Protein AF-0000000077935465 (afdb_homodimer)

InterPro domains:
  IPR006015 Universal stress protein A family [PR01438] (2-20)
  IPR006015 Universal stress protein A family [PR01438] (100-112)
  IPR006015 Universal stress protein A family [PR01438] (118-140)
  IPR006016 UspA [PF00582] (1-140)
  IPR014729 Rossmann-like alpha/beta/alpha sandwich fold [G3DSA:3.40.50.620] (1-140)

Structure (mmCIF, N/CA/C/O backbone):
data_AF-0000000077935465-model_v1
#
loop_
_entity.id
_entity.type
_entity.pdbx_description
1 polymer 'Universal stress protein'
#
loop_
_atom_site.group_PDB
_atom_site.id
_atom_site.type_symbol
_atom_site.label_atom_id
_atom_site.label_alt_id
_atom_site.label_comp_id
_atom_site.label_asym_id
_atom_site.label_entity_id
_atom_site.label_seq_id
_atom_site.pdbx_PDB_ins_code
_atom_site.Cartn_x
_atom_site.Cartn_y
_atom_site.Cartn_z
_atom_site.occupancy
_atom_site.B_iso_or_equiv
_atom_site.auth_seq_id
_atom_site.auth_comp_id
_atom_site.auth_asym_id
_atom_site.auth_atom_id
_atom_site.pdbx_PDB_model_num
ATOM 1 N N . MET A 1 1 ? 13.609 4 -7.492 1 88.44 1 MET A N 1
ATOM 2 C CA . MET A 1 1 ? 12.258 3.453 -7.586 1 88.44 1 MET A CA 1
ATOM 3 C C . MET A 1 1 ? 11.211 4.539 -7.352 1 88.44 1 MET A C 1
ATOM 5 O O . MET A 1 1 ? 10.609 5.043 -8.297 1 88.44 1 MET A O 1
ATOM 9 N N . PHE A 1 2 ? 11.031 5.078 -6.207 1 96.31 2 PHE A N 1
ATOM 10 C CA . PHE A 1 2 ? 10.133 6.191 -5.918 1 96.31 2 PHE A CA 1
ATOM 11 C C . PHE A 1 2 ? 10.898 7.512 -5.906 1 96.31 2 PHE A C 1
ATOM 13 O O . PHE A 1 2 ? 12.047 7.562 -5.48 1 96.31 2 PHE A O 1
ATOM 20 N N . ARG A 1 3 ? 10.289 8.586 -6.391 1 98.19 3 ARG A N 1
ATOM 21 C CA . ARG A 1 3 ? 10.953 9.883 -6.457 1 98.19 3 ARG A CA 1
ATOM 22 C C . ARG A 1 3 ? 10.328 10.875 -5.488 1 98.19 3 ARG A C 1
ATOM 24 O O . ARG A 1 3 ? 11.008 11.75 -4.953 1 98.19 3 ARG A O 1
ATOM 31 N N . SER A 1 4 ? 9.102 10.766 -5.336 1 98.81 4 SER A N 1
ATOM 32 C CA . SER A 1 4 ? 8.32 11.664 -4.496 1 98.81 4 SER A CA 1
ATOM 33 C C . SER A 1 4 ? 7.258 10.898 -3.705 1 98.81 4 SER A C 1
ATOM 35 O O . SER A 1 4 ? 6.398 10.242 -4.289 1 98.81 4 SER A O 1
ATOM 37 N N . ILE A 1 5 ? 7.328 11 -2.402 1 98.88 5 ILE A N 1
ATOM 38 C CA . ILE A 1 5 ? 6.465 10.211 -1.528 1 98.88 5 ILE A CA 1
ATOM 39 C C . ILE A 1 5 ? 5.68 11.141 -0.606 1 98.88 5 ILE A C 1
ATOM 41 O O . ILE A 1 5 ? 6.242 12.07 -0.02 1 98.88 5 ILE A O 1
ATOM 45 N N . VAL A 1 6 ? 4.426 10.891 -0.516 1 98.88 6 VAL A N 1
ATOM 46 C CA . VAL A 1 6 ? 3.572 11.609 0.425 1 98.88 6 VAL A CA 1
ATOM 47 C C . VAL A 1 6 ? 3.16 10.68 1.564 1 98.88 6 VAL A C 1
ATOM 49 O O . VAL A 1 6 ? 2.664 9.578 1.326 1 98.88 6 VAL A O 1
ATOM 52 N N . VAL A 1 7 ? 3.363 11.117 2.746 1 98.81 7 VAL A N 1
ATOM 53 C CA . VAL A 1 7 ? 2.934 10.367 3.924 1 98.81 7 VAL A CA 1
ATOM 54 C C . VAL A 1 7 ? 1.911 11.188 4.711 1 98.81 7 VAL A C 1
ATOM 56 O O . VAL A 1 7 ? 2.141 12.359 5.004 1 98.81 7 VAL A O 1
ATOM 59 N N . GLY A 1 8 ? 0.732 10.586 5 1 98.19 8 GLY A N 1
ATOM 60 C CA . GLY A 1 8 ? -0.198 11.18 5.949 1 98.19 8 GLY A CA 1
ATOM 61 C C . GLY A 1 8 ? 0.268 11.078 7.387 1 98.19 8 GLY A C 1
ATOM 62 O O . GLY A 1 8 ? 0.651 10 7.844 1 98.19 8 GLY A O 1
ATOM 63 N N . TYR A 1 9 ? 0.219 12.195 8.055 1 97.5 9 TYR A N 1
ATOM 64 C CA . TYR A 1 9 ? 0.759 12.227 9.414 1 97.5 9 TYR A CA 1
ATOM 65 C C . TYR A 1 9 ? -0.125 13.062 10.328 1 97.5 9 TYR A C 1
ATOM 67 O O . TYR A 1 9 ? -0.138 14.297 10.234 1 97.5 9 TYR A O 1
ATOM 75 N N . ASP A 1 10 ? -0.806 12.383 11.258 1 92 10 ASP A N 1
ATOM 76 C CA . ASP A 1 10 ? -1.732 13.109 12.125 1 92 10 ASP A CA 1
ATOM 77 C C . ASP A 1 10 ? -1.297 13.023 13.586 1 92 10 ASP A C 1
ATOM 79 O O . ASP A 1 10 ? -2.07 13.352 14.484 1 92 10 ASP A O 1
ATOM 83 N N . GLY A 1 11 ? -0.041 12.516 13.797 1 90.81 11 GLY A N 1
ATOM 84 C CA . GLY A 1 11 ? 0.49 12.438 15.148 1 90.81 11 GLY A CA 1
ATOM 85 C C . GLY A 1 11 ? 0.131 11.148 15.859 1 90.81 11 GLY A C 1
ATOM 86 O O . GLY A 1 11 ? 0.596 10.891 16.969 1 90.81 11 GLY A O 1
ATOM 87 N N . SER A 1 12 ? -0.764 10.297 15.273 1 90.69 12 SER A N 1
ATOM 88 C CA . SER A 1 12 ? -1.133 9.016 15.859 1 90.69 12 SER A CA 1
ATOM 89 C C . SER A 1 12 ? 0.01 8.008 15.758 1 90.69 12 SER A C 1
ATOM 91 O O . SER A 1 12 ? 0.983 8.234 15.039 1 90.69 12 SER A O 1
ATOM 93 N N . GLU A 1 13 ? -0.053 6.957 16.469 1 92.31 13 GLU A N 1
ATOM 94 C CA . GLU A 1 13 ? 0.929 5.879 16.406 1 92.31 13 GLU A CA 1
ATOM 95 C C . GLU A 1 13 ? 0.992 5.254 15.023 1 92.31 13 GLU A C 1
ATOM 97 O O . GLU A 1 13 ? 2.07 4.895 14.547 1 92.31 13 GLU A O 1
ATOM 102 N N . GLN A 1 14 ? -0.16 5.164 14.406 1 92.56 14 GLN A N 1
ATOM 103 C CA . GLN A 1 14 ? -0.196 4.578 13.07 1 92.56 14 GLN A CA 1
ATOM 104 C C . GLN A 1 14 ? 0.471 5.496 12.047 1 92.56 14 GLN A C 1
ATOM 106 O O . GLN A 1 14 ? 1.118 5.023 11.117 1 92.56 14 GLN A O 1
ATOM 111 N N . ALA A 1 15 ? 0.232 6.785 12.234 1 95.25 15 ALA A N 1
ATOM 112 C CA . ALA A 1 15 ? 0.903 7.738 11.359 1 95.25 15 ALA A CA 1
ATOM 113 C C . ALA A 1 15 ? 2.416 7.695 11.555 1 95.25 15 ALA A C 1
ATOM 115 O O . ALA A 1 15 ? 3.176 7.863 10.594 1 95.25 15 ALA A O 1
ATOM 116 N N . ALA A 1 16 ? 2.842 7.465 12.828 1 96.5 16 ALA A N 1
ATOM 117 C CA . ALA A 1 16 ? 4.27 7.344 13.109 1 96.5 16 ALA A CA 1
ATOM 118 C C . ALA A 1 16 ? 4.867 6.125 12.414 1 96.5 16 ALA A C 1
ATOM 120 O O . ALA A 1 16 ? 5.992 6.18 11.906 1 96.5 16 ALA A O 1
ATOM 121 N N . LYS A 1 17 ? 4.172 5.047 12.414 1 97.06 17 LYS A N 1
ATOM 122 C CA . LYS A 1 17 ? 4.621 3.859 11.695 1 97.06 17 LYS A CA 1
ATOM 123 C C . LYS A 1 17 ? 4.715 4.125 10.195 1 97.06 17 LYS A C 1
ATOM 125 O O . LYS A 1 17 ? 5.664 3.688 9.539 1 97.06 17 LYS A O 1
ATOM 130 N N . ALA A 1 18 ? 3.701 4.832 9.672 1 98.12 18 ALA A N 1
ATOM 131 C CA . ALA A 1 18 ? 3.721 5.203 8.258 1 98.12 18 ALA A CA 1
ATOM 132 C C . ALA A 1 18 ? 4.93 6.078 7.938 1 98.12 18 ALA A C 1
ATOM 134 O O . ALA A 1 18 ? 5.598 5.875 6.922 1 98.12 18 ALA A O 1
ATOM 135 N N . LEU A 1 19 ? 5.168 7.004 8.812 1 98.38 19 LEU A N 1
ATOM 136 C CA . LEU A 1 19 ? 6.316 7.887 8.625 1 98.38 19 LEU A CA 1
ATOM 137 C C . LEU A 1 19 ? 7.621 7.102 8.664 1 98.38 19 LEU A C 1
ATOM 139 O O . LEU A 1 19 ? 8.523 7.344 7.855 1 98.38 19 LEU A O 1
ATOM 143 N N . LYS A 1 20 ? 7.738 6.215 9.617 1 98 20 LYS A N 1
ATOM 144 C CA . LYS A 1 20 ? 8.938 5.383 9.703 1 98 20 LYS A CA 1
ATOM 145 C C . LYS A 1 20 ? 9.18 4.637 8.398 1 98 20 LYS A C 1
ATOM 147 O O . LYS A 1 20 ? 10.289 4.656 7.863 1 98 20 LYS A O 1
ATOM 152 N N . LEU A 1 21 ? 8.164 4.031 7.898 1 97.62 21 LEU A N 1
ATOM 153 C CA . LEU A 1 21 ? 8.281 3.297 6.641 1 97.62 21 LEU A CA 1
ATOM 154 C C . LEU A 1 21 ? 8.57 4.246 5.484 1 97.62 21 LEU A C 1
ATOM 156 O O . LEU A 1 21 ? 9.359 3.928 4.594 1 97.62 21 LEU A O 1
ATOM 160 N N . GLY A 1 22 ? 7.895 5.406 5.469 1 98.31 22 GLY A N 1
ATOM 161 C CA . GLY A 1 22 ? 8.172 6.422 4.465 1 98.31 22 GLY A CA 1
ATOM 162 C C . GLY A 1 22 ? 9.625 6.859 4.445 1 98.31 22 GLY A C 1
ATOM 163 O O . GLY A 1 22 ? 10.211 7.023 3.375 1 98.31 22 GLY A O 1
ATOM 164 N N . LYS A 1 23 ? 10.148 7.023 5.625 1 98.12 23 LYS A N 1
ATOM 165 C CA . LYS A 1 23 ? 11.555 7.402 5.727 1 98.12 23 LYS A CA 1
ATOM 166 C C . LYS A 1 23 ? 12.469 6.309 5.172 1 98.12 23 LYS A C 1
ATOM 168 O O . LYS A 1 23 ? 13.414 6.598 4.441 1 98.12 23 LYS A O 1
ATOM 173 N N . GLU A 1 24 ? 12.227 5.082 5.504 1 96.75 24 GLU A N 1
ATOM 174 C CA . GLU A 1 24 ? 13.031 3.961 5.023 1 96.75 24 GLU A CA 1
ATOM 175 C C . GLU A 1 24 ? 13 3.875 3.5 1 96.75 24 GLU A C 1
ATOM 177 O O . GLU A 1 24 ? 14.039 3.74 2.859 1 96.75 24 GLU A O 1
ATOM 182 N N . ILE A 1 25 ? 11.828 4.004 2.943 1 97 25 ILE A N 1
ATOM 183 C CA . ILE A 1 25 ? 11.68 3.922 1.494 1 97 25 ILE A CA 1
ATOM 184 C C . ILE A 1 25 ? 12.359 5.117 0.837 1 97 25 ILE A C 1
ATOM 186 O O . ILE A 1 25 ? 13.039 4.973 -0.186 1 97 25 ILE A O 1
ATOM 190 N N . SER A 1 26 ? 12.156 6.277 1.435 1 97.62 26 SER A N 1
ATOM 191 C CA . SER A 1 26 ? 12.781 7.484 0.9 1 97.62 26 SER A CA 1
ATOM 192 C C . SER A 1 26 ? 14.297 7.363 0.887 1 97.62 26 SER A C 1
ATOM 194 O O . SER A 1 26 ? 14.953 7.785 -0.07 1 97.62 26 SER A O 1
ATOM 196 N N . LYS A 1 27 ? 14.789 6.852 1.954 1 94.56 27 LYS A N 1
ATOM 197 C CA . LYS A 1 27 ? 16.234 6.688 2.061 1 94.56 27 LYS A CA 1
ATOM 198 C C . LYS A 1 27 ? 16.766 5.762 0.967 1 94.56 27 LYS A C 1
ATOM 200 O O . LYS A 1 27 ? 17.766 6.074 0.316 1 94.56 27 LYS A O 1
ATOM 205 N N . PHE A 1 28 ? 16.109 4.742 0.75 1 91.25 28 PHE A N 1
ATOM 206 C CA . PHE A 1 28 ? 16.547 3.73 -0.199 1 91.25 28 PHE A CA 1
ATOM 207 C C . PHE A 1 28 ? 16.391 4.223 -1.632 1 91.25 28 PHE A C 1
ATOM 209 O O . PHE A 1 28 ? 17.219 3.934 -2.492 1 91.25 28 PHE A O 1
ATOM 216 N N . SER A 1 29 ? 15.375 4.957 -1.9 1 95 29 SER A N 1
ATOM 217 C CA . SER A 1 29 ? 15.07 5.383 -3.264 1 95 29 SER A CA 1
ATOM 218 C C . SER A 1 29 ? 15.602 6.785 -3.535 1 95 29 SER A C 1
ATOM 220 O O . SER A 1 29 ? 15.477 7.297 -4.652 1 95 29 SER A O 1
ATOM 222 N N . SER A 1 30 ? 16.141 7.469 -2.465 1 96.25 30 SER A N 1
ATOM 223 C CA . SER A 1 30 ? 16.531 8.875 -2.541 1 96.25 30 SER A CA 1
ATOM 224 C C . SER A 1 30 ? 15.352 9.75 -2.961 1 96.25 30 SER A C 1
ATOM 226 O O . SER A 1 30 ? 15.508 10.664 -3.771 1 96.25 30 SER A O 1
ATOM 228 N N . ALA A 1 31 ? 14.234 9.406 -2.502 1 98.19 31 ALA A N 1
ATOM 229 C CA . ALA A 1 31 ? 13 10.117 -2.824 1 98.19 31 ALA A CA 1
ATOM 230 C C . ALA A 1 31 ? 12.805 11.32 -1.909 1 98.19 31 ALA A C 1
ATOM 232 O O . ALA A 1 31 ? 13.234 11.305 -0.753 1 98.19 31 ALA A O 1
ATOM 233 N N . LYS A 1 32 ? 12.188 12.352 -2.447 1 98.88 32 LYS A N 1
ATOM 234 C CA . LYS A 1 32 ? 11.703 13.422 -1.582 1 98.88 32 LYS A CA 1
ATOM 235 C C . LYS A 1 32 ? 10.477 12.969 -0.792 1 98.88 32 LYS A C 1
ATOM 237 O O . LYS A 1 32 ? 9.578 12.328 -1.34 1 98.88 32 LYS A O 1
ATOM 242 N N . LEU A 1 33 ? 10.492 13.281 0.461 1 98.88 33 LEU A N 1
ATOM 243 C CA . LEU A 1 33 ? 9.43 12.859 1.367 1 98.88 33 LEU A CA 1
ATOM 244 C C . LEU A 1 33 ? 8.586 14.047 1.814 1 98.88 33 LEU A C 1
ATOM 246 O O . LEU A 1 33 ? 9.117 15.008 2.391 1 98.88 33 LEU A O 1
ATOM 250 N N . TYR A 1 34 ? 7.34 14 1.549 1 98.94 34 TYR A N 1
ATOM 251 C CA . TYR A 1 34 ? 6.395 15.008 2.027 1 98.94 34 TYR A CA 1
ATOM 252 C C . TYR A 1 34 ? 5.578 14.477 3.199 1 98.94 34 TYR A C 1
ATOM 254 O O . TYR A 1 34 ? 4.828 13.508 3.051 1 98.94 34 TYR A O 1
ATOM 262 N N . ILE A 1 35 ? 5.734 15.102 4.289 1 98.88 35 ILE A N 1
ATOM 263 C CA . ILE A 1 35 ? 4.996 14.758 5.5 1 98.88 35 ILE A CA 1
ATOM 264 C C . ILE A 1 35 ? 3.793 15.688 5.645 1 98.88 35 ILE A C 1
ATOM 266 O O . ILE A 1 35 ? 3.951 16.891 5.914 1 98.88 35 ILE A O 1
ATOM 270 N N . VAL A 1 36 ? 2.605 15.164 5.512 1 98.56 36 VAL A N 1
ATOM 271 C CA . VAL A 1 36 ? 1.418 16 5.352 1 98.56 36 VAL A CA 1
ATOM 272 C C . VAL A 1 36 ? 0.465 15.773 6.523 1 98.56 36 VAL A C 1
ATOM 274 O O . VAL A 1 36 ? 0.092 14.633 6.816 1 98.56 36 VAL A O 1
ATOM 277 N N . SER A 1 37 ? 0.109 16.812 7.16 1 97.44 37 SER A N 1
ATOM 278 C CA . SER A 1 37 ? -0.921 16.797 8.195 1 97.44 37 SER A CA 1
ATOM 279 C C . SER A 1 37 ? -2.104 17.688 7.801 1 97.44 37 SER A C 1
ATOM 281 O O . SER A 1 37 ? -1.918 18.812 7.34 1 97.44 37 SER A O 1
ATOM 283 N N . VAL A 1 38 ? -3.248 17.109 7.965 1 95.06 38 VAL A N 1
ATOM 284 C CA . VAL A 1 38 ? -4.473 17.812 7.602 1 95.06 38 VAL A CA 1
ATOM 285 C C . VAL A 1 38 ? -5.316 18.078 8.852 1 95.06 38 VAL A C 1
ATOM 287 O O . VAL A 1 38 ? -5.648 17.141 9.578 1 95.06 38 VAL A O 1
ATOM 290 N N . VAL A 1 39 ? -5.594 19.234 9.188 1 89.56 39 VAL A N 1
ATOM 291 C CA . VAL A 1 39 ? -6.469 19.625 10.297 1 89.56 39 VAL A CA 1
ATOM 292 C C . VAL A 1 39 ? -7.918 19.672 9.812 1 89.56 39 VAL A C 1
ATOM 294 O O . VAL A 1 39 ? -8.258 20.469 8.945 1 89.56 39 VAL A O 1
ATOM 297 N N . ASN A 1 40 ? -8.648 18.625 10.219 1 77.56 40 ASN A N 1
ATOM 298 C CA . ASN A 1 40 ? -10.055 18.547 9.805 1 77.56 40 ASN A CA 1
ATOM 299 C C . ASN A 1 40 ? -10.93 19.469 10.656 1 77.56 40 ASN A C 1
ATOM 301 O O . ASN A 1 40 ? -11.07 19.25 11.859 1 77.56 40 ASN A O 1
ATOM 305 N N . VAL A 1 41 ? -11.414 20.5 10.172 1 65.88 41 VAL A N 1
ATOM 306 C CA . VAL A 1 41 ? -12.172 21.5 10.906 1 65.88 41 VAL A CA 1
ATOM 307 C C . VAL A 1 41 ? -13.633 21.078 11.016 1 65.88 41 VAL A C 1
ATOM 309 O O . VAL A 1 41 ? -14.391 21.609 11.82 1 65.88 41 VAL A O 1
ATOM 312 N N . CYS A 1 42 ? -14.102 20.203 10.156 1 57.91 42 CYS A N 1
ATOM 313 C CA . CYS A 1 42 ? -15.523 19.891 10.258 1 57.91 42 CYS A CA 1
ATOM 314 C C . CYS A 1 42 ? -15.828 19.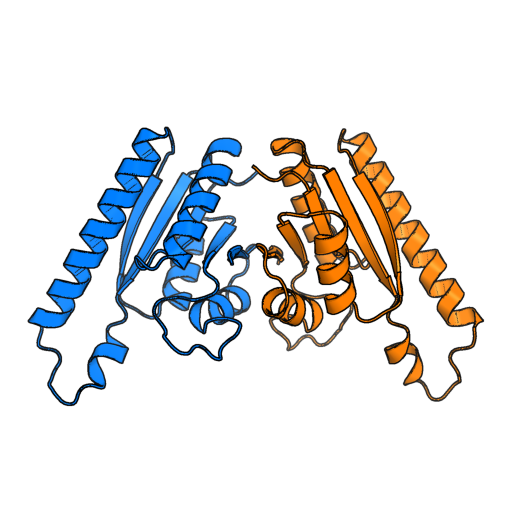188 11.57 1 57.91 42 CYS A C 1
ATOM 316 O O . CYS A 1 42 ? -16.906 19.375 12.141 1 57.91 42 CYS A O 1
ATOM 318 N N . PHE A 1 43 ? -15.086 18.188 11.883 1 50.97 43 PHE A N 1
ATOM 319 C CA . PHE A 1 43 ? -15.484 17.453 13.086 1 50.97 43 PHE A CA 1
ATOM 320 C C . PHE A 1 43 ? -15.383 18.344 14.32 1 50.97 43 PHE A C 1
ATOM 322 O O . PHE A 1 43 ? -15.938 18.016 15.367 1 50.97 43 PHE A O 1
ATOM 329 N N . ALA A 1 44 ? -14.727 19.422 14.25 1 44.66 44 ALA A N 1
ATOM 330 C CA . ALA A 1 44 ? -14.68 20.297 15.406 1 44.66 44 ALA A CA 1
ATOM 331 C C . ALA A 1 44 ? -16.062 20.875 15.711 1 44.66 44 ALA A C 1
ATOM 333 O O . ALA A 1 44 ? -16.266 21.516 16.75 1 44.66 44 ALA A O 1
ATOM 334 N N . TYR A 1 45 ? -16.891 20.625 14.734 1 44.53 45 TYR A N 1
ATOM 335 C CA . TYR A 1 45 ? -18.172 21.297 14.953 1 44.53 45 TYR A CA 1
ATOM 336 C C . TYR A 1 45 ? -19.062 20.453 15.836 1 44.53 45 TYR A C 1
ATOM 338 O O . TYR A 1 45 ? -20.141 20.906 16.25 1 44.53 45 TYR A O 1
ATOM 346 N N . ASP A 1 46 ? -18.922 19.188 15.781 1 44.06 46 ASP A N 1
ATOM 347 C CA . ASP A 1 46 ? -20.031 18.562 16.516 1 44.06 46 ASP A CA 1
ATOM 348 C C . ASP A 1 46 ? -20.109 19.094 17.953 1 44.06 46 ASP A C 1
ATOM 350 O O . ASP A 1 46 ? -20.891 18.594 18.75 1 44.06 46 ASP A O 1
ATOM 354 N N . SER A 1 47 ? -19.062 19.312 18.625 1 43.47 47 SER A N 1
ATOM 355 C CA . SER A 1 47 ? -19.438 19.781 19.938 1 43.47 47 SER A CA 1
ATOM 356 C C . SER A 1 47 ? -20.156 21.141 19.875 1 43.47 47 SER A C 1
ATOM 358 O O . SER A 1 47 ? -19.844 21.953 19 1 43.47 47 SER A O 1
ATOM 360 N N . SER A 1 48 ? -21.469 21.156 20.156 1 43.91 48 SER A N 1
ATOM 361 C CA . SER A 1 48 ? -22.375 22.297 20.25 1 43.91 48 SER A CA 1
ATOM 362 C C . SER A 1 48 ? -21.594 23.609 20.344 1 43.91 48 SER A C 1
ATOM 364 O O . SER A 1 48 ? -22.188 24.688 20.266 1 43.91 48 SER A O 1
ATOM 366 N N . THR A 1 49 ? -20.562 23.641 21.125 1 45.78 49 THR A N 1
ATOM 367 C CA . THR A 1 49 ? -19.953 24.938 21.375 1 45.78 49 THR A CA 1
ATOM 368 C C . THR A 1 49 ? -19.094 25.375 20.188 1 45.78 49 THR A C 1
ATOM 370 O O . THR A 1 49 ? -18.469 24.547 19.531 1 45.78 49 THR A O 1
ATOM 373 N N . VAL A 1 50 ? -19.484 26.359 19.375 1 48.5 50 VAL A N 1
ATOM 374 C CA . VAL A 1 50 ? -18.75 27.125 18.375 1 48.5 50 VAL A CA 1
ATOM 375 C C . VAL A 1 50 ? -17.25 26.859 18.516 1 48.5 50 VAL A C 1
ATOM 377 O O . VAL A 1 50 ? -16.656 27.156 19.562 1 48.5 50 VAL A O 1
ATOM 380 N N . PRO A 1 51 ? -16.703 25.844 17.875 1 51.62 51 PRO A N 1
ATOM 381 C CA . PRO A 1 51 ? -15.25 25.781 18.078 1 51.62 51 PRO A CA 1
ATOM 382 C C . PRO A 1 51 ? -14.594 27.156 17.953 1 51.62 51 PRO A C 1
ATOM 384 O O . PRO A 1 51 ? -14.844 27.891 16.984 1 51.62 51 PRO A O 1
ATOM 387 N N . LEU A 1 52 ? -14.406 27.797 18.938 1 53.09 52 LEU A N 1
ATOM 388 C CA . LEU A 1 52 ? -13.805 29.125 18.953 1 53.09 52 LEU A CA 1
ATOM 389 C C . LEU A 1 52 ? -12.5 29.141 18.141 1 53.09 52 LEU A C 1
ATOM 391 O O . LEU A 1 52 ? -11.797 28.125 18.094 1 53.09 52 LEU A O 1
ATOM 395 N N . ASN A 1 53 ? -12.398 30.031 17.047 1 59.56 53 ASN A N 1
ATOM 396 C CA . ASN A 1 53 ? -11.164 30.375 16.344 1 59.56 53 ASN A CA 1
ATOM 397 C C . ASN A 1 53 ? -9.93 29.938 17.109 1 59.56 53 ASN A C 1
ATOM 399 O O . ASN A 1 53 ? -8.969 29.438 16.516 1 59.56 53 ASN A O 1
ATOM 403 N N . ASP A 1 54 ? -10.133 29.859 18.453 1 66.88 54 ASP A N 1
ATOM 404 C CA . ASP A 1 54 ? -8.992 29.531 19.297 1 66.88 54 ASP A CA 1
ATOM 405 C C . ASP A 1 54 ? -8.688 28.031 19.25 1 66.88 54 ASP A C 1
ATOM 407 O O . ASP A 1 54 ? -7.52 27.625 19.281 1 66.88 54 ASP A O 1
ATOM 411 N N . THR A 1 55 ? -9.734 27.266 18.969 1 76.81 55 THR A N 1
ATOM 412 C CA . THR A 1 55 ? -9.547 25.812 18.984 1 76.81 55 THR A CA 1
ATOM 413 C C . THR A 1 55 ? -8.867 25.344 17.703 1 76.81 55 THR A C 1
ATOM 415 O O . THR A 1 55 ? -7.941 24.531 17.75 1 76.81 55 THR A O 1
ATOM 418 N N . ILE A 1 56 ? -9.164 25.938 16.641 1 78.25 56 ILE A N 1
ATOM 419 C CA . ILE A 1 56 ? -8.578 25.562 15.359 1 78.25 56 ILE A CA 1
ATOM 420 C C . ILE A 1 56 ? -7.113 25.984 15.312 1 78.25 56 ILE A C 1
ATOM 422 O O . ILE A 1 56 ? -6.262 25.234 14.836 1 78.25 56 ILE A O 1
ATOM 426 N N . ASP A 1 57 ? -6.883 27.141 15.812 1 84.31 57 ASP A N 1
ATOM 427 C CA . ASP A 1 57 ? -5.512 27.641 15.828 1 84.31 57 ASP A CA 1
ATOM 428 C C . ASP A 1 57 ? -4.613 26.734 16.672 1 84.31 57 ASP A C 1
ATOM 430 O O . ASP A 1 57 ? -3.455 26.5 16.328 1 84.31 57 ASP A O 1
ATOM 434 N N . LYS A 1 58 ? -5.195 26.328 17.719 1 86.69 58 LYS A N 1
ATOM 435 C CA . LYS A 1 58 ? -4.434 25.438 18.594 1 86.69 58 LYS A CA 1
ATOM 436 C C . LYS A 1 58 ? -4.168 24.109 17.906 1 86.69 58 LYS A C 1
ATOM 438 O O . LYS A 1 58 ? -3.076 23.547 18.031 1 86.69 58 LYS A O 1
ATOM 443 N N . LEU A 1 59 ? -5.094 23.656 17.219 1 85.75 59 LEU A N 1
ATOM 444 C CA . LEU A 1 59 ? -4.93 22.391 16.516 1 85.75 59 LEU A CA 1
ATOM 445 C C . LEU A 1 59 ? -3.902 22.516 15.391 1 85.75 59 LEU A C 1
ATOM 447 O O . LEU A 1 59 ? -3.082 21.625 15.188 1 85.75 59 LEU A O 1
ATOM 451 N N . LYS A 1 60 ? -3.979 23.594 14.758 1 90.06 60 LYS A N 1
ATOM 452 C CA . LYS A 1 60 ? -3.023 23.844 13.688 1 90.06 60 LYS A CA 1
ATOM 453 C C . LYS A 1 60 ? -1.603 23.969 14.234 1 90.06 60 LYS A C 1
ATOM 455 O O . LYS A 1 60 ? -0.654 23.469 13.625 1 90.06 60 LYS A O 1
ATOM 460 N N . GLU A 1 61 ? -1.486 24.656 15.297 1 92.5 61 GLU A N 1
ATOM 461 C CA . GLU A 1 61 ? -0.172 24.812 15.914 1 92.5 61 GLU A CA 1
ATOM 462 C C . GLU A 1 61 ? 0.401 23.469 16.344 1 92.5 61 GLU A C 1
ATOM 464 O O . GLU A 1 61 ? 1.594 23.219 16.172 1 92.5 61 GLU A O 1
ATOM 469 N N . LYS A 1 62 ? -0.398 22.688 16.906 1 92.38 62 LYS A N 1
ATOM 470 C CA . LYS A 1 62 ? 0.046 21.359 17.297 1 92.38 62 LYS A CA 1
ATOM 471 C C . LYS A 1 62 ? 0.489 20.547 16.078 1 92.38 62 LYS A C 1
ATOM 473 O O . LYS A 1 62 ? 1.538 19.891 16.109 1 92.38 62 LYS A O 1
ATOM 478 N N . ALA A 1 63 ? -0.308 20.625 15.062 1 93.88 63 ALA A N 1
ATOM 479 C CA . ALA A 1 63 ? 0.025 19.922 13.836 1 93.88 63 ALA A CA 1
ATOM 480 C C . ALA A 1 63 ? 1.35 20.406 13.258 1 93.88 63 ALA A C 1
ATOM 482 O O . ALA A 1 63 ? 2.18 19.594 12.828 1 93.88 63 ALA A O 1
ATOM 483 N N . LYS A 1 64 ? 1.519 21.688 13.273 1 96.44 64 LYS A N 1
ATOM 484 C CA . LYS A 1 64 ? 2.754 22.266 12.766 1 96.44 64 LYS A CA 1
ATOM 485 C C . LYS A 1 64 ? 3.961 21.797 13.57 1 96.44 64 LYS A C 1
ATOM 487 O O . LYS A 1 64 ? 4.992 21.438 13 1 96.44 64 LYS A O 1
ATOM 492 N N . ASN A 1 65 ? 3.807 21.812 14.844 1 96.44 65 ASN A N 1
ATOM 493 C CA . ASN A 1 65 ? 4.895 21.344 15.695 1 96.44 65 ASN A CA 1
ATOM 494 C C . ASN A 1 65 ? 5.223 19.875 15.445 1 96.44 65 ASN A C 1
ATOM 496 O O . ASN A 1 65 ? 6.391 19.5 15.367 1 96.44 65 ASN A O 1
ATOM 500 N N . ASP A 1 66 ? 4.219 19.031 15.359 1 95.94 66 ASP A N 1
ATOM 501 C CA . ASP A 1 66 ? 4.402 17.609 15.102 1 95.94 66 ASP A CA 1
ATOM 502 C C . ASP A 1 66 ? 5.094 17.375 13.766 1 95.94 66 ASP A C 1
ATOM 504 O O . ASP A 1 66 ? 6.043 16.594 13.68 1 95.94 66 ASP A O 1
ATOM 508 N N . VAL A 1 67 ? 4.656 18.078 12.75 1 98.06 67 VAL A N 1
ATOM 509 C CA . VAL A 1 67 ? 5.199 17.906 11.406 1 98.06 67 VAL A CA 1
ATOM 510 C C . VAL A 1 67 ? 6.637 18.422 11.359 1 98.06 67 VAL A C 1
ATOM 512 O O . VAL A 1 67 ? 7.512 17.781 10.773 1 98.06 67 VAL A O 1
ATOM 515 N N . ASN A 1 68 ? 6.871 19.578 11.984 1 98 68 ASN A N 1
ATOM 516 C CA . ASN A 1 68 ? 8.219 20.125 12.008 1 98 68 ASN A CA 1
ATOM 517 C C . ASN A 1 68 ? 9.195 19.172 12.695 1 98 68 ASN A C 1
ATOM 519 O O . ASN A 1 68 ? 10.32 18.984 12.219 1 98 68 ASN A O 1
ATOM 523 N N . SER A 1 69 ? 8.789 18.641 13.758 1 98.06 69 SER A N 1
ATOM 524 C CA . SER A 1 69 ? 9.609 17.656 14.453 1 98.06 69 SER A CA 1
ATOM 525 C C . SER A 1 69 ? 9.898 16.453 13.57 1 98.06 69 SER A C 1
ATOM 527 O O . SER A 1 69 ? 11.031 15.969 13.508 1 98.06 69 SER A O 1
ATOM 529 N N . ALA A 1 70 ? 8.906 15.961 12.906 1 98.25 70 ALA A N 1
ATOM 530 C CA . ALA A 1 70 ? 9.047 14.812 12.016 1 98.25 70 ALA A CA 1
ATOM 531 C C . ALA A 1 70 ? 10 15.117 10.859 1 98.25 70 ALA A C 1
ATOM 533 O O . ALA A 1 70 ? 10.828 14.281 10.492 1 98.25 70 ALA A O 1
ATOM 534 N N . VAL A 1 71 ? 9.891 16.312 10.305 1 98.69 71 VAL A N 1
ATOM 535 C CA . VAL A 1 71 ? 10.75 16.734 9.211 1 98.69 71 VAL A CA 1
ATOM 536 C C . VAL A 1 71 ? 12.195 16.812 9.68 1 98.69 71 VAL A C 1
ATOM 538 O O . VAL A 1 71 ? 13.102 16.328 8.992 1 98.69 71 VAL A O 1
ATOM 541 N N . GLN A 1 72 ? 12.375 17.375 10.82 1 98.5 72 GLN A N 1
ATOM 542 C CA . GLN A 1 72 ? 13.727 17.5 11.359 1 98.5 72 GLN A CA 1
ATOM 543 C C . GLN A 1 72 ? 14.352 16.141 11.602 1 98.5 72 GLN A C 1
ATOM 545 O O . GLN A 1 72 ? 15.523 15.922 11.305 1 98.5 72 GLN A O 1
ATOM 550 N N . GLN A 1 73 ? 13.586 15.266 12.148 1 97.81 73 GLN A N 1
ATOM 551 C CA . GLN A 1 73 ? 14.062 13.898 12.359 1 97.81 73 GLN A CA 1
ATOM 552 C C . GLN A 1 73 ? 14.477 13.258 11.039 1 97.81 73 GLN A C 1
ATOM 554 O O . GLN A 1 73 ? 15.531 12.617 10.953 1 97.81 73 GLN A O 1
ATOM 559 N N . ALA A 1 74 ? 13.641 13.422 10.023 1 98.5 74 ALA A N 1
ATOM 560 C CA . ALA A 1 74 ? 13.938 12.859 8.711 1 98.5 74 ALA A CA 1
ATOM 561 C C . ALA A 1 74 ? 15.211 13.469 8.125 1 98.5 74 ALA A C 1
ATOM 563 O O . ALA A 1 74 ? 16.078 12.742 7.617 1 98.5 74 ALA A O 1
ATOM 564 N N . LYS A 1 75 ? 15.352 14.758 8.266 1 98.38 75 LYS A N 1
ATOM 565 C CA . LYS A 1 75 ? 16.531 15.445 7.742 1 98.38 75 LYS A CA 1
ATOM 566 C C . LYS A 1 75 ? 17.797 14.992 8.469 1 98.38 75 LYS A C 1
ATOM 568 O O . LYS A 1 75 ? 18.844 14.836 7.855 1 98.38 75 LYS A O 1
ATOM 573 N N . ASN A 1 76 ? 17.641 14.742 9.75 1 97.88 76 ASN A N 1
ATOM 574 C CA . ASN A 1 76 ? 18.766 14.25 10.531 1 97.88 76 ASN A CA 1
ATOM 575 C C . ASN A 1 76 ? 19.219 12.867 10.062 1 97.88 76 ASN A C 1
ATOM 577 O O . ASN A 1 76 ? 20.375 12.484 10.266 1 97.88 76 ASN A O 1
ATOM 581 N N . GLU A 1 77 ? 18.297 12.211 9.445 1 97.56 77 GLU A N 1
ATOM 582 C CA . GLU A 1 77 ? 18.609 10.883 8.914 1 97.56 77 GLU A CA 1
ATOM 583 C C . GLU A 1 77 ? 19.078 10.961 7.465 1 97.56 77 GLU A C 1
ATOM 585 O O . GLU A 1 77 ? 19.25 9.938 6.809 1 97.56 77 GLU A O 1
ATOM 590 N N . GLY A 1 78 ? 19.172 12.164 6.934 1 97.81 78 GLY A N 1
ATOM 591 C CA . GLY A 1 78 ? 19.688 12.367 5.59 1 97.81 78 GLY A CA 1
ATOM 592 C C . GLY A 1 78 ? 18.609 12.344 4.527 1 97.81 78 GLY A C 1
ATOM 593 O O . GLY A 1 78 ? 18.891 12.188 3.34 1 97.81 78 GLY A O 1
ATOM 594 N N . ILE A 1 79 ? 17.406 12.492 4.93 1 98.31 79 ILE A N 1
ATOM 595 C CA . ILE A 1 79 ? 16.297 12.398 3.998 1 98.31 79 ILE A CA 1
ATOM 596 C C . ILE A 1 79 ? 15.859 13.797 3.566 1 98.31 79 ILE A C 1
ATOM 598 O O . ILE A 1 79 ? 15.766 14.711 4.395 1 98.31 79 ILE A O 1
ATOM 602 N N . ASN A 1 80 ? 15.672 13.969 2.264 1 98.62 80 ASN A N 1
ATOM 603 C CA . ASN A 1 80 ? 15.047 15.188 1.755 1 98.62 80 ASN A CA 1
ATOM 604 C C . ASN A 1 80 ? 13.555 15.227 2.076 1 98.62 80 ASN A C 1
ATOM 606 O O . ASN A 1 80 ? 12.75 14.586 1.396 1 98.62 80 ASN A O 1
ATOM 610 N N . ALA A 1 81 ? 13.227 16 3.104 1 98.81 81 ALA A N 1
ATOM 611 C CA . ALA A 1 81 ? 11.852 15.969 3.598 1 98.81 81 ALA A CA 1
ATOM 612 C C . ALA A 1 81 ? 11.273 17.391 3.697 1 98.81 81 ALA A C 1
ATOM 614 O O . ALA A 1 81 ? 12 18.328 4.02 1 98.81 81 ALA A O 1
ATOM 615 N N . GLU A 1 82 ? 10.047 17.484 3.469 1 98.81 82 GLU A N 1
ATOM 616 C CA . GLU A 1 82 ? 9.273 18.719 3.615 1 98.81 82 GLU A CA 1
ATOM 617 C C . GLU A 1 82 ? 7.953 18.453 4.328 1 98.81 82 GLU A C 1
ATOM 619 O O . GLU A 1 82 ? 7.348 17.406 4.156 1 98.81 82 GLU A O 1
ATOM 624 N N . GLY A 1 83 ? 7.586 19.422 5.121 1 98.75 83 GLY A N 1
ATOM 625 C CA . GLY A 1 83 ? 6.316 19.312 5.828 1 98.75 83 GLY A CA 1
ATOM 626 C C . GLY A 1 83 ? 5.223 20.172 5.219 1 98.75 83 GLY A C 1
ATOM 627 O O . GLY A 1 83 ? 5.484 21.281 4.738 1 98.75 83 GLY A O 1
ATOM 628 N N . ILE A 1 84 ? 4.035 19.672 5.25 1 98.31 84 ILE A N 1
ATOM 629 C CA . ILE A 1 84 ? 2.859 20.406 4.809 1 98.31 84 ILE A CA 1
ATOM 630 C C . ILE A 1 84 ? 1.745 20.266 5.844 1 98.31 84 ILE A C 1
ATOM 632 O O . ILE A 1 84 ? 1.39 19.156 6.242 1 98.31 84 ILE A O 1
ATOM 636 N N . VAL A 1 85 ? 1.258 21.328 6.352 1 97.31 85 VAL A N 1
ATOM 637 C CA . VAL A 1 85 ? 0.098 21.375 7.234 1 97.31 85 VAL A CA 1
ATOM 638 C C . VAL A 1 85 ? -1.013 22.203 6.59 1 97.31 85 VAL A C 1
ATOM 640 O O . VAL A 1 85 ? -0.804 23.375 6.234 1 97.31 85 VAL A O 1
ATOM 643 N N . THR A 1 86 ? -2.094 21.625 6.453 1 94.31 86 THR A N 1
ATOM 644 C CA . THR A 1 86 ? -3.193 22.328 5.797 1 94.31 86 THR A CA 1
ATOM 645 C C . THR A 1 86 ? -4.535 21.859 6.359 1 94.31 86 THR A C 1
ATOM 647 O O . THR A 1 86 ? -4.586 21 7.23 1 94.31 86 THR A O 1
ATOM 650 N N . GLU A 1 87 ? -5.613 22.531 5.945 1 92.75 87 GLU A N 1
ATOM 651 C CA . GLU A 1 87 ? -6.965 22.203 6.383 1 92.75 87 GLU A CA 1
ATOM 652 C C . GLU A 1 87 ? -7.766 21.547 5.258 1 92.75 87 GLU A C 1
ATOM 654 O O . GLU A 1 87 ? -7.461 21.734 4.078 1 92.75 87 GLU A O 1
ATOM 659 N N . GLY A 1 88 ? -8.805 20.797 5.676 1 92.94 88 GLY A N 1
ATOM 660 C CA . GLY A 1 88 ? -9.68 20.172 4.691 1 92.94 88 GLY A CA 1
ATOM 661 C C . GLY A 1 88 ? -9.992 18.719 4.996 1 92.94 88 GLY A C 1
ATOM 662 O O . GLY A 1 88 ? -9.852 18.281 6.137 1 92.94 88 GLY A O 1
ATOM 663 N N . ASP A 1 89 ? -10.594 18.062 4.008 1 92.88 89 ASP A N 1
ATOM 664 C CA . ASP A 1 89 ? -10.789 16.625 4.105 1 92.88 89 ASP A CA 1
ATOM 665 C C . ASP A 1 89 ? -9.469 15.875 3.943 1 92.88 89 ASP A C 1
ATOM 667 O O . ASP A 1 89 ? -8.773 16.047 2.938 1 92.88 89 ASP A O 1
ATOM 671 N N . PRO A 1 90 ? -9.125 15.117 4.859 1 94.31 90 PRO A N 1
ATOM 672 C CA . PRO A 1 90 ? -7.793 14.508 4.867 1 94.31 90 PRO A CA 1
ATOM 673 C C . PRO A 1 90 ? -7.508 13.695 3.611 1 94.31 90 PRO A C 1
ATOM 675 O O . PRO A 1 90 ? -6.441 13.836 3.006 1 94.31 90 PRO A O 1
ATOM 678 N N . ALA A 1 91 ? -8.406 12.898 3.172 1 96.19 91 ALA A N 1
ATOM 679 C CA . ALA A 1 91 ? -8.172 12.055 2.004 1 96.19 91 ALA A CA 1
ATOM 680 C C . ALA A 1 91 ? -8.008 12.891 0.742 1 96.19 91 ALA A C 1
ATOM 682 O O . ALA A 1 91 ? -7.078 12.688 -0.037 1 96.19 91 ALA A O 1
ATOM 683 N N . SER A 1 92 ? -8.906 13.875 0.534 1 97.19 92 SER A N 1
ATOM 684 C CA . SER A 1 92 ? -8.844 14.766 -0.621 1 97.19 92 SER A CA 1
ATOM 685 C C . SER A 1 92 ? -7.527 15.539 -0.647 1 97.19 92 SER A C 1
ATOM 687 O O . SER A 1 92 ? -6.875 15.633 -1.688 1 97.19 92 SER A O 1
ATOM 689 N N . VAL A 1 93 ? -7.152 15.984 0.507 1 97 93 VAL A N 1
ATOM 690 C CA . VAL A 1 93 ? -5.945 16.797 0.604 1 97 93 VAL A CA 1
ATOM 691 C C . VAL A 1 93 ? -4.719 15.938 0.309 1 97 93 VAL A C 1
ATOM 693 O O . VAL A 1 93 ? -3.812 16.359 -0.412 1 97 93 VAL A O 1
ATOM 696 N N . LEU A 1 94 ? -4.652 14.742 0.844 1 98.12 94 LEU A N 1
ATOM 697 C CA . LEU A 1 94 ? -3.516 13.859 0.606 1 98.12 94 LEU A CA 1
ATOM 698 C C . LEU A 1 94 ? -3.373 13.547 -0.879 1 98.12 94 LEU A C 1
ATOM 700 O O . LEU A 1 94 ? -2.273 13.625 -1.432 1 98.12 94 LEU A O 1
ATOM 704 N N . VAL A 1 95 ? -4.488 13.25 -1.529 1 98.56 95 VAL A N 1
ATOM 705 C CA . VAL A 1 95 ? -4.465 12.883 -2.941 1 98.56 95 VAL A CA 1
ATOM 706 C C . VAL A 1 95 ? -4.117 14.109 -3.785 1 98.56 95 VAL A C 1
ATOM 708 O O . VAL A 1 95 ? -3.312 14.023 -4.715 1 98.56 95 VAL A O 1
ATOM 711 N N . GLU A 1 96 ? -4.676 15.242 -3.461 1 98.62 96 GLU A N 1
ATOM 712 C CA . GLU A 1 96 ? -4.379 16.484 -4.176 1 98.62 96 GLU A CA 1
ATOM 713 C C . GLU A 1 96 ? -2.92 16.891 -4.004 1 98.62 96 GLU A C 1
ATOM 715 O O . GLU A 1 96 ? -2.277 17.328 -4.957 1 98.62 96 GLU A O 1
ATOM 720 N N . THR A 1 97 ? -2.445 16.781 -2.756 1 98.62 97 THR A N 1
ATOM 721 C CA . THR A 1 97 ? -1.04 17.078 -2.498 1 98.62 97 THR A CA 1
ATOM 722 C C . THR A 1 97 ? -0.134 16.172 -3.324 1 98.62 97 THR A C 1
ATOM 724 O O . THR A 1 97 ? 0.855 16.625 -3.898 1 98.62 97 THR A O 1
ATOM 727 N N . ALA A 1 98 ? -0.449 14.883 -3.375 1 98.81 98 ALA A N 1
ATOM 728 C CA . ALA A 1 98 ? 0.333 13.938 -4.168 1 98.81 98 ALA A CA 1
ATOM 729 C C . ALA A 1 98 ? 0.396 14.367 -5.629 1 98.81 98 ALA A C 1
ATOM 731 O O . ALA A 1 98 ? 1.454 14.289 -6.258 1 98.81 98 ALA A O 1
ATOM 732 N N . GLU A 1 99 ? -0.712 14.812 -6.156 1 98.56 99 GLU A N 1
ATOM 733 C CA . GLU A 1 99 ? -0.757 15.281 -7.539 1 98.56 99 GLU A CA 1
ATOM 734 C C . GLU A 1 99 ? 0.108 16.516 -7.727 1 98.56 99 GLU A C 1
ATOM 736 O O . GLU A 1 99 ? 0.883 16.609 -8.68 1 98.56 99 GLU A O 1
ATOM 741 N N . LYS A 1 100 ? -0.032 17.453 -6.832 1 98.5 100 LYS A N 1
ATOM 742 C CA . LYS A 1 100 ? 0.67 18.734 -6.918 1 98.5 100 LYS A CA 1
ATOM 743 C C . LYS A 1 100 ? 2.184 18.531 -6.898 1 98.5 100 LYS A C 1
ATOM 745 O O . LYS A 1 100 ? 2.918 19.234 -7.59 1 98.5 100 LYS A O 1
ATOM 750 N N . VAL A 1 101 ? 2.635 17.594 -6.098 1 98.5 101 VAL A N 1
ATOM 751 C CA . VAL A 1 101 ? 4.074 17.422 -5.934 1 98.5 101 VAL A CA 1
ATOM 752 C C . VAL A 1 101 ? 4.566 16.281 -6.816 1 98.5 101 VAL A C 1
ATOM 754 O O . VAL A 1 101 ? 5.695 15.805 -6.66 1 98.5 101 VAL A O 1
ATOM 757 N N . ASN A 1 102 ? 3.682 15.719 -7.688 1 98.5 102 ASN A N 1
ATOM 758 C CA . ASN A 1 102 ? 3.988 14.625 -8.602 1 98.5 102 ASN A CA 1
ATOM 759 C C . ASN A 1 102 ? 4.496 13.398 -7.852 1 98.5 102 ASN A C 1
ATOM 761 O O . ASN A 1 102 ? 5.512 12.805 -8.234 1 98.5 102 ASN A O 1
ATOM 765 N N . ALA A 1 103 ? 3.842 13.109 -6.762 1 98.81 103 ALA A N 1
ATOM 766 C CA . ALA A 1 103 ? 4.211 11.93 -5.984 1 98.81 103 ALA A CA 1
ATOM 767 C C . ALA A 1 103 ? 3.936 10.648 -6.766 1 98.81 103 ALA A C 1
ATOM 769 O O . ALA A 1 103 ? 3.033 10.609 -7.605 1 98.81 103 ALA A O 1
ATOM 770 N N . ASP A 1 104 ? 4.734 9.656 -6.504 1 98.56 104 ASP A N 1
ATOM 771 C CA . ASP A 1 104 ? 4.508 8.359 -7.133 1 98.56 104 ASP A CA 1
ATOM 772 C C . ASP A 1 104 ? 4.219 7.285 -6.086 1 98.56 104 ASP A C 1
ATOM 774 O O . ASP A 1 104 ? 4.113 6.102 -6.418 1 98.56 104 ASP A O 1
ATOM 778 N N . LEU A 1 105 ? 4 7.723 -4.832 1 98.69 105 LEU A N 1
ATOM 779 C CA . LEU A 1 105 ? 3.574 6.852 -3.738 1 98.69 105 LEU A CA 1
ATOM 780 C C . LEU A 1 105 ? 2.898 7.66 -2.635 1 98.69 105 LEU A C 1
ATOM 782 O O . LEU A 1 105 ? 3.377 8.734 -2.266 1 98.69 105 LEU A O 1
ATOM 786 N N . ILE A 1 106 ? 1.794 7.195 -2.154 1 98.88 106 ILE A N 1
ATOM 787 C CA . ILE A 1 106 ? 1.173 7.699 -0.934 1 98.88 106 ILE A CA 1
ATOM 788 C C . ILE A 1 106 ? 1.243 6.637 0.16 1 98.88 106 ILE A C 1
ATOM 790 O O . ILE A 1 106 ? 0.969 5.461 -0.091 1 98.88 106 ILE A O 1
ATOM 794 N N . ILE A 1 107 ? 1.629 7.023 1.352 1 98.81 107 ILE A N 1
ATOM 795 C CA . ILE A 1 107 ? 1.685 6.121 2.5 1 98.81 107 ILE A CA 1
ATOM 796 C C . ILE A 1 107 ? 0.763 6.637 3.604 1 98.81 107 ILE A C 1
ATOM 798 O O . ILE A 1 107 ? 0.813 7.812 3.965 1 98.81 107 ILE A O 1
ATOM 802 N N . THR A 1 108 ? -0.098 5.797 4.105 1 97.5 108 THR A N 1
ATOM 803 C CA . THR A 1 108 ? -0.988 6.141 5.207 1 97.5 108 THR A CA 1
ATOM 804 C C . THR A 1 108 ? -1.016 5.02 6.246 1 97.5 108 THR A C 1
ATOM 806 O O . THR A 1 108 ? -0.692 3.871 5.934 1 97.5 108 THR A O 1
ATOM 809 N N . GLY A 1 109 ? -1.273 5.402 7.457 1 95.06 109 GLY A N 1
ATOM 810 C CA . GLY A 1 109 ? -1.711 4.387 8.398 1 95.06 109 GLY A CA 1
ATOM 811 C C . GLY A 1 109 ? -3.082 3.826 8.078 1 95.06 109 GLY A C 1
ATOM 812 O O . GLY A 1 109 ? -3.834 4.418 7.301 1 95.06 109 GLY A O 1
ATOM 813 N N . ASN A 1 110 ? -3.361 2.729 8.664 1 89.38 110 ASN A N 1
ATOM 814 C CA . ASN A 1 110 ? -4.648 2.08 8.445 1 89.38 110 ASN A CA 1
ATOM 815 C C . ASN A 1 110 ? -5.766 2.775 9.211 1 89.38 110 ASN A C 1
ATOM 817 O O . ASN A 1 110 ? -6.922 2.764 8.789 1 89.38 110 ASN A O 1
ATOM 821 N N . ARG A 1 111 ? -5.285 3.281 10.383 1 81.31 111 ARG A N 1
ATOM 822 C CA . ARG A 1 111 ? -6.203 4.023 11.234 1 81.31 111 ARG A CA 1
ATOM 823 C C . ARG A 1 111 ? -5.574 5.324 11.719 1 81.31 111 ARG A C 1
ATOM 825 O O . ARG A 1 111 ? -4.352 5.484 11.672 1 81.31 111 ARG A O 1
ATOM 832 N N . GLY A 1 112 ? -6.402 6.277 11.875 1 75.25 112 GLY A N 1
ATOM 833 C CA . GLY A 1 112 ? -5.953 7.555 12.406 1 75.25 112 GLY A CA 1
ATOM 834 C C . GLY A 1 112 ? -6.48 7.836 13.805 1 75.25 112 GLY A C 1
ATOM 835 O O . GLY A 1 112 ? -6.473 6.953 14.664 1 75.25 112 GLY A O 1
ATOM 836 N N . LEU A 1 113 ? -6.848 8.953 13.883 1 68.31 113 LEU A N 1
ATOM 837 C CA . LEU A 1 113 ? -7.27 9.414 15.203 1 68.31 113 LEU A CA 1
ATOM 838 C C . LEU A 1 113 ? -8.695 8.961 15.508 1 68.31 113 LEU A C 1
ATOM 840 O O . LEU A 1 113 ? -9.148 9.055 16.656 1 68.31 113 LEU A O 1
ATOM 844 N N . SER A 1 114 ? -9.258 8.383 14.398 1 67.31 114 SER A N 1
ATOM 845 C CA . SER A 1 114 ? -10.609 7.91 14.656 1 67.31 114 SER A CA 1
ATOM 846 C C . SER A 1 114 ? -10.602 6.711 15.602 1 67.31 114 SER A C 1
ATOM 848 O O . SER A 1 114 ? -9.711 5.863 15.531 1 67.31 114 SER A O 1
ATOM 850 N N . LYS A 1 115 ? -11.406 6.84 16.594 1 63.94 115 LYS A N 1
ATOM 851 C CA . LYS A 1 115 ? -11.469 5.82 17.641 1 63.94 115 LYS A CA 1
ATOM 852 C C . LYS A 1 115 ? -12.414 4.688 17.25 1 63.94 115 LYS A C 1
ATOM 854 O O . LYS A 1 115 ? -12.641 3.766 18.047 1 63.94 115 LYS A O 1
ATOM 859 N N . LEU A 1 116 ? -12.898 4.832 16.125 1 66.81 116 LEU A N 1
ATOM 860 C CA . LEU A 1 116 ? -13.797 3.727 15.805 1 66.81 116 LEU A CA 1
ATOM 861 C C . LEU A 1 116 ? -13.016 2.422 15.664 1 66.81 116 LEU A C 1
ATOM 863 O O . LEU A 1 116 ? -12.484 2.127 14.594 1 66.81 116 LEU A O 1
ATOM 867 N N . LYS A 1 117 ? -13.039 1.718 16.703 1 64.25 117 LYS A N 1
ATOM 868 C CA . LYS A 1 117 ? -12.195 0.546 16.891 1 64.25 117 LYS A CA 1
ATOM 869 C C . LYS A 1 117 ? -12.609 -0.594 15.961 1 64.25 117 LYS A C 1
ATOM 871 O O . LYS A 1 117 ? -11.797 -1.462 15.633 1 64.25 117 LYS A O 1
ATOM 876 N N . ARG A 1 118 ? -13.898 -0.412 15.5 1 72 118 ARG A N 1
ATOM 877 C CA . ARG A 1 118 ? -14.438 -1.563 14.781 1 72 118 ARG A CA 1
ATOM 878 C C . ARG A 1 118 ? -14.023 -1.541 13.312 1 72 118 ARG A C 1
ATOM 880 O O . ARG A 1 118 ? -14.109 -2.559 12.625 1 72 118 ARG A O 1
ATOM 887 N N . ALA A 1 119 ? -13.656 -0.342 12.977 1 75.5 119 ALA A N 1
ATOM 888 C CA . ALA A 1 119 ? -13.289 -0.249 11.562 1 75.5 119 ALA A CA 1
ATOM 889 C C . ALA A 1 119 ? -11.961 -0.947 11.289 1 75.5 119 ALA A C 1
ATOM 891 O O . ALA A 1 119 ? -11.008 -0.796 12.047 1 75.5 119 ALA A O 1
ATOM 892 N N . VAL A 1 120 ? -11.883 -1.777 10.344 1 78.94 120 VAL A N 1
ATOM 893 C CA . VAL A 1 120 ? -10.648 -2.457 9.961 1 78.94 120 VAL A CA 1
ATOM 894 C C . VAL A 1 120 ? -9.742 -1.491 9.203 1 78.94 120 VAL A C 1
ATOM 896 O O . VAL A 1 120 ? -8.523 -1.495 9.391 1 78.94 120 VAL A O 1
ATOM 899 N N . ILE A 1 121 ? -10.375 -0.707 8.375 1 85.44 121 ILE A N 1
ATOM 900 C CA . ILE A 1 121 ? -9.656 0.368 7.695 1 85.44 121 ILE A CA 1
ATOM 901 C C . ILE A 1 121 ? -10.328 1.706 7.996 1 85.44 121 ILE A C 1
ATOM 903 O O . ILE A 1 121 ? -11.555 1.798 8.031 1 85.44 121 ILE A O 1
ATOM 907 N N . GLY A 1 122 ? -9.516 2.641 8.281 1 88.44 122 GLY A N 1
ATOM 908 C CA . GLY A 1 122 ? -10.031 3.973 8.539 1 88.44 122 GLY A CA 1
ATOM 909 C C . GLY A 1 122 ? -10.648 4.625 7.312 1 88.44 122 GLY A C 1
ATOM 910 O O . GLY A 1 122 ? -10.305 4.27 6.18 1 88.44 122 GLY A O 1
ATOM 911 N N . SER A 1 123 ? -11.453 5.559 7.562 1 87.94 123 SER A N 1
ATOM 912 C CA . SER A 1 123 ? -12.156 6.246 6.488 1 87.94 123 SER A CA 1
ATOM 913 C C . SER A 1 123 ? -11.188 6.973 5.562 1 87.94 123 SER A C 1
ATOM 915 O O . SER A 1 123 ? -11.359 6.961 4.344 1 87.94 123 SER A O 1
ATOM 917 N N . VAL A 1 124 ? -10.117 7.543 6.129 1 91.69 124 VAL A N 1
ATOM 918 C CA . VAL A 1 124 ? -9.172 8.312 5.324 1 91.69 124 VAL A CA 1
ATOM 919 C C . VAL A 1 124 ? -8.383 7.371 4.41 1 91.69 124 VAL A C 1
ATOM 921 O O . VAL A 1 124 ? -8.305 7.594 3.201 1 91.69 124 VAL A O 1
ATOM 924 N N . SER A 1 125 ? -7.785 6.328 4.996 1 93.81 125 SER A N 1
ATOM 925 C CA . SER A 1 125 ? -7.016 5.387 4.188 1 93.81 125 SER A CA 1
ATOM 926 C C . SER A 1 125 ? -7.875 4.77 3.092 1 93.81 125 SER A C 1
ATOM 928 O O . SER A 1 125 ? -7.426 4.613 1.955 1 93.81 125 SER A O 1
ATOM 930 N N . PHE A 1 126 ? -9.125 4.445 3.41 1 91 126 PHE A N 1
ATOM 931 C CA . PHE A 1 126 ? -10.047 3.906 2.412 1 91 126 PHE A CA 1
ATOM 932 C C . PHE A 1 126 ? -10.25 4.898 1.272 1 91 126 PHE A C 1
ATOM 934 O O . PHE A 1 126 ? -10.125 4.539 0.1 1 91 126 PHE A O 1
ATOM 941 N N . ASN A 1 127 ? -10.586 6.07 1.609 1 94 127 ASN A N 1
ATOM 942 C CA . ASN A 1 127 ? -10.875 7.09 0.608 1 94 127 ASN A CA 1
ATOM 943 C C . ASN A 1 127 ? -9.641 7.434 -0.219 1 94 127 ASN A C 1
ATOM 945 O O . ASN A 1 127 ? -9.75 7.746 -1.406 1 94 127 ASN A O 1
ATOM 949 N N . VAL A 1 128 ? -8.453 7.387 0.392 1 96.81 128 VAL A N 1
ATOM 950 C CA . VAL A 1 128 ? -7.219 7.621 -0.351 1 96.81 128 VAL A CA 1
ATOM 951 C C . VAL A 1 128 ? -7.043 6.539 -1.414 1 96.81 128 VAL A C 1
ATOM 953 O O . VAL A 1 128 ? -6.742 6.84 -2.572 1 96.81 128 VAL A O 1
ATOM 956 N N . VAL A 1 129 ? -7.238 5.293 -1.025 1 95.19 129 VAL A N 1
ATOM 957 C CA . VAL A 1 129 ? -7.113 4.195 -1.978 1 95.19 129 VAL A CA 1
ATOM 958 C C . VAL A 1 129 ? -8.117 4.379 -3.115 1 95.19 129 VAL A C 1
ATOM 960 O O . VAL A 1 129 ? -7.785 4.168 -4.285 1 95.19 129 VAL A O 1
ATOM 963 N N . GLU A 1 130 ? -9.258 4.805 -2.771 1 93.25 130 GLU A N 1
ATOM 964 C CA . GLU A 1 130 ? -10.328 4.98 -3.75 1 93.25 130 GLU A CA 1
ATOM 965 C C . GLU A 1 130 ? -10 6.109 -4.723 1 93.25 130 GLU A C 1
ATOM 967 O O . GLU A 1 130 ? -10.211 5.977 -5.93 1 93.25 130 GLU A O 1
ATOM 972 N N . MET A 1 131 ? -9.453 7.148 -4.258 1 96.12 131 MET A N 1
ATOM 973 C CA . MET A 1 131 ? -9.32 8.383 -5.035 1 96.12 131 MET A CA 1
ATOM 974 C C . MET A 1 131 ? -7.977 8.422 -5.758 1 96.12 131 MET A C 1
ATOM 976 O O . MET A 1 131 ? -7.844 9.086 -6.789 1 96.12 131 MET A O 1
ATOM 980 N N . SER A 1 132 ? -7.016 7.801 -5.199 1 97.25 132 SER A N 1
ATOM 981 C CA . SER A 1 132 ? -5.656 7.945 -5.707 1 97.25 132 SER A CA 1
ATOM 982 C C . SER A 1 132 ? -5.496 7.273 -7.066 1 97.25 132 SER A C 1
ATOM 984 O O . SER A 1 132 ? -6.027 6.184 -7.293 1 97.25 132 SER A O 1
ATOM 986 N N . LYS A 1 133 ? -4.695 7.828 -7.867 1 95.56 133 LYS A N 1
ATOM 987 C CA . LYS A 1 133 ? -4.336 7.25 -9.156 1 95.56 133 LYS A CA 1
ATOM 988 C C . LYS A 1 133 ? -2.953 6.609 -9.109 1 95.56 133 LYS A C 1
ATOM 990 O O . LYS A 1 133 ? -2.498 6.023 -10.094 1 95.56 133 LYS A O 1
ATOM 995 N N . ILE A 1 134 ? -2.279 6.758 -8.023 1 97.44 134 ILE A N 1
ATOM 996 C CA . ILE A 1 134 ? -0.942 6.203 -7.848 1 97.44 134 ILE A CA 1
ATOM 997 C C . ILE A 1 134 ? -0.958 5.176 -6.715 1 97.44 134 ILE A C 1
ATOM 999 O O . ILE A 1 134 ? -1.937 5.082 -5.969 1 97.44 134 ILE A O 1
ATOM 1003 N N . PRO A 1 135 ? 0.085 4.402 -6.535 1 98.38 135 PRO A N 1
ATOM 1004 C CA . PRO A 1 135 ? 0.138 3.369 -5.5 1 98.38 135 PRO A CA 1
ATOM 1005 C C . PRO A 1 135 ? -0.044 3.936 -4.094 1 98.38 135 PRO A C 1
ATOM 1007 O O . PRO A 1 135 ? 0.447 5.027 -3.793 1 98.38 135 PRO A O 1
ATOM 1010 N N . VAL A 1 136 ? -0.733 3.178 -3.279 1 98.44 136 VAL A N 1
ATOM 1011 C CA . VAL A 1 136 ? -0.962 3.535 -1.883 1 98.44 136 VAL A CA 1
ATOM 1012 C C . VAL A 1 136 ? -0.463 2.416 -0.973 1 98.44 136 VAL A C 1
ATOM 1014 O O . VAL A 1 136 ? -0.811 1.248 -1.167 1 98.44 136 VAL A O 1
ATOM 1017 N N . LEU A 1 137 ? 0.376 2.758 -0.083 1 98.56 137 LEU A N 1
ATOM 1018 C CA . LEU A 1 137 ? 0.874 1.829 0.927 1 98.56 137 LEU A CA 1
ATOM 1019 C C . LEU A 1 137 ? 0.161 2.041 2.258 1 98.56 137 LEU A C 1
ATOM 1021 O O . LEU A 1 137 ? 0.27 3.109 2.863 1 98.56 137 LEU A O 1
ATOM 1025 N N . ILE A 1 138 ? -0.583 1.072 2.684 1 97.69 138 ILE A N 1
ATOM 1026 C CA . ILE A 1 138 ? -1.3 1.115 3.953 1 97.69 138 ILE A CA 1
ATOM 1027 C C . ILE A 1 138 ? -0.49 0.392 5.027 1 97.69 138 ILE A C 1
ATOM 1029 O O . ILE A 1 138 ? -0.251 -0.813 4.926 1 97.69 138 ILE A O 1
ATOM 1033 N N . VAL A 1 139 ? -0.129 1.141 6 1 97.31 139 VAL A N 1
ATOM 1034 C CA . VAL A 1 139 ? 0.679 0.595 7.086 1 97.31 139 VAL A CA 1
ATOM 1035 C C . VAL A 1 139 ? -0.226 0.172 8.242 1 97.31 139 VAL A C 1
ATOM 1037 O O . VAL A 1 139 ? -1.249 0.809 8.5 1 97.31 139 VAL A O 1
ATOM 1040 N N . LYS A 1 140 ? 0.179 -0.895 8.844 1 90.12 140 LYS A N 1
ATOM 1041 C CA . LYS A 1 140 ? -0.644 -1.468 9.906 1 90.12 140 LYS A CA 1
ATOM 1042 C C . LYS A 1 140 ? 0.041 -1.336 11.266 1 90.12 140 LYS A C 1
ATOM 1044 O O . LYS A 1 140 ? 1.27 -1.266 11.344 1 90.12 140 LYS A O 1
ATOM 1049 N N . MET B 1 1 ? 15.227 -2.832 4.148 1 88.38 1 MET B N 1
ATOM 1050 C CA . MET B 1 1 ? 13.883 -2.398 4.52 1 88.38 1 MET B CA 1
ATOM 1051 C C . MET B 1 1 ? 12.914 -3.574 4.508 1 88.38 1 MET B C 1
ATOM 1053 O O . MET B 1 1 ? 12.594 -4.129 5.559 1 88.38 1 MET B O 1
ATOM 1057 N N . PHE B 1 2 ? 12.508 -4.141 3.426 1 96.31 2 PHE B N 1
ATOM 1058 C CA . PHE B 1 2 ? 11.664 -5.328 3.334 1 96.31 2 PHE B CA 1
ATOM 1059 C C . PHE B 1 2 ? 12.516 -6.578 3.125 1 96.31 2 PHE B C 1
ATOM 1061 O O . PHE B 1 2 ? 13.531 -6.539 2.424 1 96.31 2 PHE B O 1
ATOM 1068 N N . ARG B 1 3 ? 12.148 -7.695 3.721 1 98.19 3 ARG B N 1
ATOM 1069 C CA . ARG B 1 3 ? 12.914 -8.93 3.611 1 98.19 3 ARG B CA 1
ATOM 1070 C C . ARG B 1 3 ? 12.148 -9.977 2.807 1 98.19 3 ARG B C 1
ATOM 1072 O O . ARG B 1 3 ? 12.758 -10.797 2.115 1 98.19 3 ARG B O 1
ATOM 1079 N N . SER B 1 4 ? 10.914 -9.969 2.957 1 98.81 4 SER B N 1
ATOM 1080 C CA . SER B 1 4 ? 10.031 -10.938 2.316 1 98.81 4 SER B CA 1
ATOM 1081 C C . SER B 1 4 ? 8.758 -10.266 1.806 1 98.81 4 SER B C 1
ATOM 1083 O O . SER B 1 4 ? 8.016 -9.664 2.582 1 98.81 4 SER B O 1
ATOM 1085 N N . ILE B 1 5 ? 8.531 -10.375 0.515 1 98.88 5 ILE B N 1
ATOM 1086 C CA . ILE B 1 5 ? 7.426 -9.664 -0.122 1 98.88 5 ILE B CA 1
ATOM 1087 C C . ILE B 1 5 ? 6.523 -10.664 -0.842 1 98.88 5 ILE B C 1
ATOM 1089 O O . ILE B 1 5 ? 7.004 -11.547 -1.555 1 98.88 5 ILE B O 1
ATOM 1093 N N . VAL B 1 6 ? 5.27 -10.516 -0.631 1 98.88 6 VAL B N 1
ATOM 1094 C CA . VAL B 1 6 ? 4.281 -11.312 -1.352 1 98.88 6 VAL B CA 1
ATOM 1095 C C . VAL B 1 6 ? 3.537 -10.43 -2.354 1 98.88 6 VAL B C 1
ATOM 1097 O O . VAL B 1 6 ? 3.023 -9.367 -1.993 1 98.88 6 VAL B O 1
ATOM 1100 N N . VAL B 1 7 ? 3.494 -10.852 -3.557 1 98.81 7 VAL B N 1
ATOM 1101 C CA . VAL B 1 7 ? 2.742 -10.148 -4.59 1 98.81 7 VAL B CA 1
ATOM 1102 C C . VAL B 1 7 ? 1.631 -11.055 -5.125 1 98.81 7 VAL B C 1
ATOM 1104 O O . VAL B 1 7 ? 1.877 -12.211 -5.477 1 98.81 7 VAL B O 1
ATOM 1107 N N . GLY B 1 8 ? 0.367 -10.547 -5.117 1 98.12 8 GLY B N 1
ATOM 1108 C CA . GLY B 1 8 ? -0.708 -11.219 -5.828 1 98.12 8 GLY B CA 1
ATOM 1109 C C . GLY B 1 8 ? -0.597 -11.094 -7.336 1 98.12 8 GLY B C 1
ATOM 1110 O O . GLY B 1 8 ? -0.419 -9.992 -7.859 1 98.12 8 GLY B O 1
ATOM 1111 N N . TYR B 1 9 ? -0.706 -12.219 -7.984 1 97.5 9 TYR B N 1
ATOM 1112 C CA . TYR B 1 9 ? -0.496 -12.227 -9.43 1 97.5 9 TYR B CA 1
ATOM 1113 C C . TYR B 1 9 ? -1.497 -13.141 -10.117 1 97.5 9 TYR B C 1
ATOM 1115 O O . TYR B 1 9 ? -1.389 -14.367 -10.031 1 97.5 9 TYR B O 1
ATOM 1123 N N . ASP B 1 10 ? -2.428 -12.531 -10.859 1 92 10 ASP B N 1
ATOM 1124 C CA . ASP B 1 10 ? -3.467 -13.336 -11.492 1 92 10 ASP B CA 1
ATOM 1125 C C . ASP B 1 10 ? -3.387 -13.242 -13.016 1 92 10 ASP B C 1
ATOM 1127 O O . ASP B 1 10 ? -4.316 -13.641 -13.719 1 92 10 ASP B O 1
ATOM 1131 N N . GLY B 1 11 ? -2.271 -12.625 -13.508 1 90.81 11 GLY B N 1
ATOM 1132 C CA . GLY B 1 11 ? -2.072 -12.523 -14.945 1 90.81 11 GLY B CA 1
ATOM 1133 C C . GLY B 1 11 ? -2.691 -11.273 -15.539 1 90.81 11 GLY B C 1
ATOM 1134 O O . GLY B 1 11 ? -2.52 -10.992 -16.734 1 90.81 11 GLY B O 1
ATOM 1135 N N . SER B 1 12 ? -3.498 -10.484 -14.75 1 90.62 12 SER B N 1
ATOM 1136 C CA . SER B 1 12 ? -4.098 -9.25 -15.227 1 90.62 12 SER B CA 1
ATOM 1137 C C . SER B 1 12 ? -3.049 -8.148 -15.383 1 90.62 12 SER B C 1
ATOM 1139 O O . SER B 1 12 ? -1.92 -8.289 -14.914 1 90.62 12 SER B O 1
ATOM 1141 N N . GLU B 1 13 ? -3.354 -7.109 -16.047 1 92.19 13 GLU B N 1
ATOM 1142 C CA . GLU B 1 13 ? -2.479 -5.953 -16.219 1 92.19 13 GLU B CA 1
ATOM 1143 C C . GLU B 1 13 ? -2.143 -5.309 -14.883 1 92.19 13 GLU B C 1
ATOM 1145 O O . GLU B 1 13 ? -1.015 -4.863 -14.664 1 92.19 13 GLU B O 1
ATOM 1150 N N . GLN B 1 14 ? -3.121 -5.309 -14.016 1 92.44 14 GLN B N 1
ATOM 1151 C CA . GLN B 1 14 ? -2.891 -4.711 -12.703 1 92.44 14 GLN B CA 1
ATOM 1152 C C . GLN B 1 14 ? -1.935 -5.562 -11.875 1 92.44 14 GLN B C 1
ATOM 1154 O O . GLN B 1 14 ? -1.127 -5.031 -11.109 1 92.44 14 GLN B O 1
ATOM 1159 N N . ALA B 1 15 ? -2.102 -6.871 -12.008 1 95.19 15 ALA B N 1
ATOM 1160 C CA . ALA B 1 15 ? -1.173 -7.762 -11.32 1 95.19 15 ALA B CA 1
ATOM 1161 C C . ALA B 1 15 ? 0.245 -7.598 -11.859 1 95.19 15 ALA B C 1
ATOM 1163 O O . ALA B 1 15 ? 1.217 -7.695 -11.109 1 95.19 15 ALA B O 1
ATOM 1164 N N . ALA B 1 16 ? 0.34 -7.34 -13.188 1 96.44 16 ALA B N 1
ATOM 1165 C CA . ALA B 1 16 ? 1.648 -7.113 -13.797 1 96.44 16 ALA B CA 1
ATOM 1166 C C . ALA B 1 16 ? 2.293 -5.844 -13.25 1 96.44 16 ALA B C 1
ATOM 1168 O O . ALA B 1 16 ? 3.506 -5.805 -13.023 1 96.44 16 ALA B O 1
ATOM 1169 N N . LYS B 1 17 ? 1.538 -4.824 -13.086 1 97 17 LYS B N 1
ATOM 1170 C CA . LYS B 1 17 ? 2.045 -3.596 -12.477 1 97 17 LYS B CA 1
ATOM 1171 C C . LYS B 1 17 ? 2.506 -3.84 -11.047 1 97 17 LYS B C 1
ATOM 1173 O O . LYS B 1 17 ? 3.543 -3.32 -10.625 1 97 17 LYS B O 1
ATOM 1178 N N . ALA B 1 18 ? 1.7 -4.621 -10.305 1 98.06 18 ALA B N 1
ATOM 1179 C CA . ALA B 1 18 ? 2.078 -4.977 -8.938 1 98.06 18 ALA B CA 1
ATOM 1180 C C . ALA B 1 18 ? 3.393 -5.75 -8.922 1 98.06 18 ALA B C 1
ATOM 1182 O O . ALA B 1 18 ? 4.262 -5.484 -8.086 1 98.06 18 ALA B O 1
ATOM 1183 N N . LEU B 1 19 ? 3.496 -6.66 -9.828 1 98.38 19 LEU B N 1
ATOM 1184 C CA . LEU B 1 19 ? 4.719 -7.449 -9.922 1 98.38 19 LEU B CA 1
ATOM 1185 C C . LEU B 1 19 ? 5.914 -6.559 -10.258 1 98.38 19 LEU B C 1
ATOM 1187 O O . LEU B 1 19 ? 6.992 -6.723 -9.688 1 98.38 19 LEU B O 1
ATOM 1191 N N . LYS B 1 20 ? 5.73 -5.676 -11.211 1 98 20 LYS B N 1
ATOM 1192 C CA . LYS B 1 20 ? 6.805 -4.754 -11.57 1 98 20 LYS B CA 1
ATOM 1193 C C . LYS B 1 20 ? 7.289 -3.977 -10.344 1 98 20 LYS B C 1
ATOM 1195 O O . LYS B 1 20 ? 8.492 -3.904 -10.086 1 98 20 LYS B O 1
ATOM 1200 N N . LEU B 1 21 ? 6.379 -3.451 -9.617 1 97.62 21 LEU B N 1
ATOM 1201 C CA . LEU B 1 21 ? 6.734 -2.699 -8.414 1 97.62 21 LEU B CA 1
ATOM 1202 C C . LEU B 1 21 ? 7.359 -3.613 -7.367 1 97.62 21 LEU B C 1
ATOM 1204 O O . LEU B 1 21 ? 8.312 -3.227 -6.688 1 97.62 21 LEU B O 1
ATOM 1208 N N . GLY B 1 22 ? 6.797 -4.82 -7.211 1 98.31 22 GLY B N 1
ATOM 1209 C CA . GLY B 1 22 ? 7.383 -5.801 -6.309 1 98.31 22 GLY B CA 1
ATOM 1210 C C . GLY B 1 22 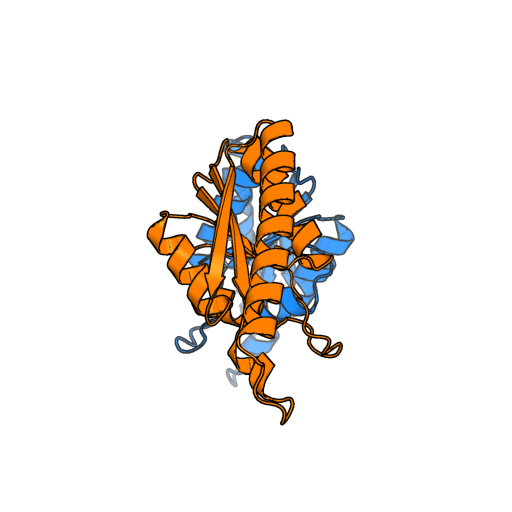? 8.828 -6.125 -6.633 1 98.31 22 GLY B C 1
ATOM 1211 O O . GLY B 1 22 ? 9.664 -6.234 -5.734 1 98.31 22 GLY B O 1
ATOM 1212 N N . LYS B 1 23 ? 9.07 -6.254 -7.898 1 98.19 23 LYS B N 1
ATOM 1213 C CA . LYS B 1 23 ? 10.438 -6.523 -8.336 1 98.19 23 LYS B CA 1
ATOM 1214 C C . LYS B 1 23 ? 11.359 -5.359 -7.996 1 98.19 23 LYS B C 1
ATOM 1216 O O . LYS B 1 23 ? 12.477 -5.562 -7.512 1 98.19 23 LYS B O 1
ATOM 1221 N N . GLU B 1 24 ? 10.961 -4.152 -8.258 1 96.75 24 GLU B N 1
ATOM 1222 C CA . GLU B 1 24 ? 11.758 -2.967 -7.965 1 96.75 24 GLU B CA 1
ATOM 1223 C C . GLU B 1 24 ? 12.078 -2.871 -6.477 1 96.75 24 GLU B C 1
ATOM 1225 O O . GLU B 1 24 ? 13.234 -2.648 -6.098 1 96.75 24 GLU B O 1
ATOM 1230 N N . ILE B 1 25 ? 11.086 -3.088 -5.66 1 97 25 ILE B N 1
ATOM 1231 C CA . ILE B 1 25 ? 11.281 -3.006 -4.215 1 97 25 ILE B CA 1
ATOM 1232 C C . ILE B 1 25 ? 12.188 -4.141 -3.752 1 97 25 ILE B C 1
ATOM 1234 O O . ILE B 1 25 ? 13.078 -3.93 -2.916 1 97 25 ILE B O 1
ATOM 1238 N N . SER B 1 26 ? 11.938 -5.316 -4.293 1 97.62 26 SER B N 1
ATOM 1239 C CA . SER B 1 26 ? 12.766 -6.465 -3.93 1 97.62 26 SER B CA 1
ATOM 1240 C C . SER B 1 26 ? 14.227 -6.227 -4.277 1 97.62 26 SER B C 1
ATOM 1242 O O . SER B 1 26 ? 15.117 -6.59 -3.506 1 97.62 26 SER B O 1
ATOM 1244 N N . LYS B 1 27 ? 14.414 -5.684 -5.422 1 94.5 27 LYS B N 1
ATOM 1245 C CA . LYS B 1 27 ? 15.781 -5.402 -5.863 1 94.5 27 LYS B CA 1
ATOM 1246 C C . LYS B 1 27 ? 16.484 -4.434 -4.914 1 94.5 27 LYS B C 1
ATOM 1248 O O . LYS B 1 27 ? 17.625 -4.656 -4.523 1 94.5 27 LYS B O 1
ATOM 1253 N N . PHE B 1 28 ? 15.812 -3.465 -4.535 1 91.19 28 PHE B N 1
ATOM 1254 C CA . PHE B 1 28 ? 16.391 -2.414 -3.705 1 91.19 28 PHE B CA 1
ATOM 1255 C C . PHE B 1 28 ? 16.609 -2.908 -2.279 1 91.19 28 PHE B C 1
ATOM 1257 O O . PHE B 1 28 ? 17.594 -2.553 -1.64 1 91.19 28 PHE B O 1
ATOM 1264 N N . SER B 1 29 ? 15.734 -3.715 -1.784 1 94.94 29 SER B N 1
ATOM 1265 C CA . SER B 1 29 ? 15.805 -4.148 -0.392 1 94.94 29 SER B CA 1
ATOM 1266 C C . SER B 1 29 ? 16.484 -5.504 -0.266 1 94.94 29 SER B C 1
ATOM 1268 O O . SER B 1 29 ? 16.672 -6.016 0.842 1 94.94 29 SER B O 1
ATOM 1270 N N . SER B 1 30 ? 16.812 -6.156 -1.444 1 96.19 30 SER B N 1
ATOM 1271 C CA . SER B 1 30 ? 17.312 -7.527 -1.477 1 96.19 30 SER B CA 1
ATOM 1272 C C . SER B 1 30 ? 16.344 -8.492 -0.806 1 96.19 30 SER B C 1
ATOM 1274 O O . SER B 1 30 ? 16.75 -9.383 -0.067 1 96.19 30 SER B O 1
ATOM 1276 N N . ALA B 1 31 ? 15.125 -8.242 -0.988 1 98.19 31 ALA B N 1
ATOM 1277 C CA . ALA B 1 31 ? 14.055 -9.047 -0.392 1 98.19 31 ALA B CA 1
ATOM 1278 C C . ALA B 1 31 ? 13.742 -10.266 -1.249 1 98.19 31 ALA B C 1
ATOM 1280 O O . ALA B 1 31 ? 13.891 -10.234 -2.473 1 98.19 31 ALA B O 1
ATOM 1281 N N . LYS B 1 32 ? 13.359 -11.328 -0.592 1 98.88 32 LYS B N 1
ATOM 1282 C CA . LYS B 1 32 ? 12.773 -12.445 -1.33 1 98.88 32 LYS B CA 1
ATOM 1283 C C . LYS B 1 32 ? 11.359 -12.102 -1.807 1 98.88 32 LYS B C 1
ATOM 1285 O O . LYS B 1 32 ? 10.57 -11.531 -1.058 1 98.88 32 LYS B O 1
ATOM 1290 N N . LEU B 1 33 ? 11.109 -12.422 -3.033 1 98.88 33 LEU B N 1
ATOM 1291 C CA . LEU B 1 33 ? 9.836 -12.094 -3.66 1 98.88 33 LEU B CA 1
ATOM 1292 C C . LEU B 1 33 ? 9.008 -13.352 -3.91 1 98.88 33 LEU B C 1
ATOM 1294 O O . LEU B 1 33 ? 9.461 -14.266 -4.598 1 98.88 33 LEU B O 1
ATOM 1298 N N . TYR B 1 34 ? 7.855 -13.406 -3.35 1 98.94 34 TYR B N 1
ATOM 1299 C CA . TYR B 1 34 ? 6.906 -14.484 -3.605 1 98.94 34 TYR B CA 1
ATOM 1300 C C . TYR B 1 34 ? 5.801 -14.023 -4.547 1 98.94 34 TYR B C 1
ATOM 1302 O O . TYR B 1 34 ? 5.035 -13.117 -4.219 1 98.94 34 TYR B O 1
ATOM 1310 N N . ILE B 1 35 ? 5.742 -14.656 -5.648 1 98.88 35 ILE B N 1
ATOM 1311 C CA . ILE B 1 35 ? 4.715 -14.383 -6.648 1 98.88 35 ILE B CA 1
ATOM 1312 C C . ILE B 1 35 ? 3.59 -15.406 -6.52 1 98.88 35 ILE B C 1
ATOM 1314 O O . ILE B 1 35 ? 3.773 -16.594 -6.832 1 98.88 35 ILE B O 1
ATOM 1318 N N . VAL B 1 36 ? 2.424 -14.977 -6.109 1 98.56 36 VAL B N 1
ATOM 1319 C CA . VAL B 1 36 ? 1.376 -15.898 -5.688 1 98.56 36 VAL B CA 1
ATOM 1320 C C . VAL B 1 36 ? 0.16 -15.758 -6.598 1 98.56 36 VAL B C 1
ATOM 1322 O O . VAL B 1 36 ? -0.361 -14.648 -6.781 1 98.56 36 VAL B O 1
ATOM 1325 N N . SER B 1 37 ? -0.25 -16.812 -7.141 1 97.38 37 SER B N 1
ATOM 1326 C CA . SER B 1 37 ? -1.492 -16.906 -7.906 1 97.38 37 SER B CA 1
ATOM 1327 C C . SER B 1 37 ? -2.477 -17.875 -7.258 1 97.38 37 SER B C 1
ATOM 1329 O O . SER B 1 37 ? -2.104 -18.984 -6.875 1 97.38 37 SER B O 1
ATOM 1331 N N . VAL B 1 38 ? -3.664 -17.391 -7.141 1 95 38 VAL B N 1
ATOM 1332 C CA . VAL B 1 38 ? -4.711 -18.188 -6.508 1 95 38 VAL B CA 1
ATOM 1333 C C . VAL B 1 38 ? -5.801 -18.516 -7.527 1 95 38 VAL B C 1
ATOM 1335 O O . VAL B 1 38 ? -6.367 -17.609 -8.148 1 95 38 VAL B O 1
ATOM 1338 N N . VAL B 1 39 ? -6.062 -19.719 -7.793 1 89.31 39 VAL B N 1
ATOM 1339 C CA . VAL B 1 39 ? -7.141 -20.172 -8.664 1 89.31 39 VAL B CA 1
ATOM 1340 C C . VAL B 1 39 ? -8.43 -20.328 -7.859 1 89.31 39 VAL B C 1
ATOM 1342 O O . VAL B 1 39 ? -8.492 -21.141 -6.938 1 89.31 39 VAL B O 1
ATOM 1345 N N . ASN B 1 40 ? -9.312 -19.344 -8.07 1 77.38 40 ASN B N 1
ATOM 1346 C CA . ASN B 1 40 ? -10.586 -19.375 -7.344 1 77.38 40 ASN B CA 1
ATOM 1347 C C . ASN B 1 40 ? -11.562 -20.359 -7.973 1 77.38 40 ASN B C 1
ATOM 1349 O O . ASN B 1 40 ? -12.008 -20.156 -9.109 1 77.38 40 ASN B O 1
ATOM 1353 N N . VAL B 1 41 ? -11.836 -21.422 -7.406 1 65.81 41 VAL B N 1
ATOM 1354 C CA . VAL B 1 41 ? -12.672 -22.5 -7.945 1 65.81 41 VAL B CA 1
ATOM 1355 C C . VAL B 1 41 ? -14.141 -22.172 -7.711 1 65.81 41 VAL B C 1
ATOM 1357 O O . VAL B 1 41 ? -15.023 -22.781 -8.32 1 65.81 41 VAL B O 1
ATOM 1360 N N . CYS B 1 42 ? -14.477 -21.344 -6.746 1 58.09 42 CYS B N 1
ATOM 1361 C CA . CYS B 1 42 ? -15.906 -21.156 -6.516 1 58.09 42 CYS B CA 1
ATOM 1362 C C . CYS B 1 42 ? -16.562 -20.484 -7.719 1 58.09 42 CYS B C 1
ATOM 1364 O O . CYS B 1 42 ? -17.719 -20.75 -8.023 1 58.09 42 CYS B O 1
ATOM 1366 N N . PHE B 1 43 ? -15.984 -19.422 -8.195 1 51.03 43 PHE B N 1
ATOM 1367 C CA . PHE B 1 43 ? -16.703 -18.734 -9.266 1 51.03 43 PHE B CA 1
ATOM 1368 C C . PHE B 1 43 ? -16.797 -19.625 -10.5 1 51.03 43 PHE B C 1
ATOM 1370 O O . PHE B 1 43 ? -17.625 -19.391 -11.383 1 51.03 43 PHE B O 1
ATOM 1377 N N . ALA B 1 44 ? -16.031 -20.625 -10.602 1 45.34 44 ALA B N 1
ATOM 1378 C CA . ALA B 1 44 ? -16.172 -21.531 -11.742 1 45.34 44 ALA B CA 1
ATOM 1379 C C . ALA B 1 44 ? -17.531 -22.234 -11.734 1 45.34 44 ALA B C 1
ATOM 1381 O O . ALA B 1 44 ? -17.906 -22.891 -12.703 1 45.34 44 ALA B O 1
ATOM 1382 N N . TYR B 1 45 ? -18.141 -22.047 -10.578 1 44.94 45 TYR B N 1
ATOM 1383 C CA . TYR B 1 45 ? -19.375 -22.812 -10.5 1 44.94 45 TYR B CA 1
ATOM 1384 C C . TYR B 1 45 ? -20.531 -22.047 -11.125 1 44.94 45 TYR B C 1
ATOM 1386 O O . TYR B 1 45 ? -21.641 -22.578 -11.266 1 44.94 45 TYR B O 1
ATOM 1394 N N . ASP B 1 46 ? -20.484 -20.781 -11.094 1 44.16 46 ASP B N 1
ATOM 1395 C CA . ASP B 1 46 ? -21.781 -20.25 -11.516 1 44.16 46 ASP B CA 1
ATOM 1396 C C . ASP B 1 46 ? -22.172 -20.781 -12.891 1 44.16 46 ASP B C 1
ATOM 1398 O O . ASP B 1 46 ? -23.172 -20.344 -13.469 1 44.16 46 ASP B O 1
ATOM 1402 N N . SER B 1 47 ? -21.328 -20.906 -13.828 1 43.53 47 SER B N 1
ATOM 1403 C CA . SER B 1 47 ? -22 -21.422 -15.016 1 43.53 47 SER B CA 1
ATOM 1404 C C . SER B 1 47 ? -22.578 -22.812 -14.773 1 43.53 47 SER B C 1
ATOM 1406 O O . SER B 1 47 ? -22 -23.594 -14.016 1 43.53 47 SER B O 1
ATOM 1408 N N . SER B 1 48 ? -23.906 -22.922 -14.773 1 44 48 SER B N 1
ATOM 1409 C CA . SER B 1 48 ? -24.703 -24.141 -14.641 1 44 48 SER B CA 1
ATOM 1410 C C . SER B 1 48 ? -23.875 -25.391 -14.898 1 44 48 SER B C 1
ATOM 1412 O O . SER B 1 48 ? -24.328 -26.5 -14.656 1 44 48 SER B O 1
ATOM 1414 N N . THR B 1 49 ? -23.031 -25.375 -15.898 1 45.81 49 THR B N 1
ATOM 1415 C CA . THR B 1 49 ? -22.406 -26.641 -16.281 1 45.81 49 THR B CA 1
ATOM 1416 C C . THR B 1 49 ? -21.266 -26.984 -15.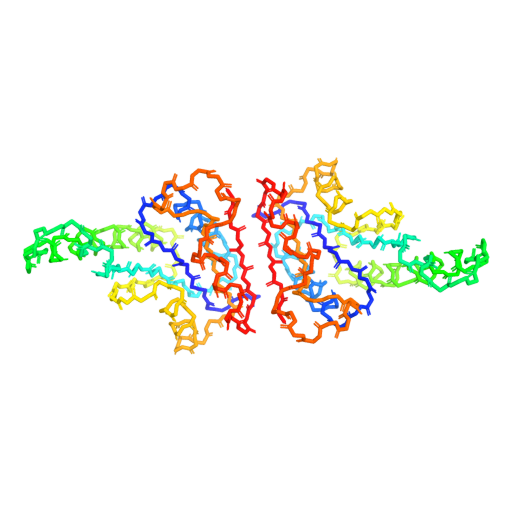328 1 45.81 49 THR B C 1
ATOM 1418 O O . THR B 1 49 ? -20.578 -26.094 -14.82 1 45.81 49 THR B O 1
ATOM 1421 N N . VAL B 1 50 ? -21.359 -27.969 -14.445 1 48.41 50 VAL B N 1
ATOM 1422 C CA . VAL B 1 50 ? -20.344 -28.656 -13.648 1 48.41 50 VAL B CA 1
ATOM 1423 C C . VAL B 1 50 ? -18.953 -28.281 -14.156 1 48.41 50 VAL B C 1
ATOM 1425 O O . VAL B 1 50 ? -18.609 -28.547 -15.312 1 48.41 50 VAL B O 1
ATOM 1428 N N . PRO B 1 51 ? -18.359 -27.203 -13.672 1 51.91 51 PRO B N 1
ATOM 1429 C CA . PRO B 1 51 ? -17 -27.047 -14.195 1 51.91 51 PRO B CA 1
ATOM 1430 C C . PRO B 1 51 ? -16.219 -28.359 -14.234 1 51.91 51 PRO B C 1
ATOM 1432 O O . PRO B 1 51 ? -16.172 -29.078 -13.234 1 51.91 51 PRO B O 1
ATOM 1435 N N . LEU B 1 52 ? -16.219 -29 -15.242 1 53.44 52 LEU B N 1
ATOM 1436 C CA . LEU B 1 52 ? -15.531 -30.281 -15.406 1 53.44 52 LEU B CA 1
ATOM 1437 C C . LEU B 1 52 ? -14.086 -30.188 -14.93 1 53.44 52 LEU B C 1
ATOM 1439 O O . LEU B 1 52 ? -13.461 -29.125 -15.039 1 53.44 52 LEU B O 1
ATOM 1443 N N . ASN B 1 53 ? -13.648 -31.062 -13.898 1 59.81 53 ASN B N 1
ATOM 1444 C CA . ASN B 1 53 ? -12.266 -31.312 -13.508 1 59.81 53 ASN B CA 1
ATOM 1445 C C . ASN B 1 53 ? -11.281 -30.781 -14.547 1 59.81 53 ASN B C 1
ATOM 1447 O O . ASN B 1 53 ? -10.242 -30.219 -14.195 1 59.81 53 ASN B O 1
ATOM 1451 N N . ASP B 1 54 ? -11.797 -30.734 -15.805 1 67.81 54 ASP B N 1
ATOM 1452 C CA . ASP B 1 54 ? -10.906 -30.328 -16.891 1 67.81 54 ASP B CA 1
ATOM 1453 C C . ASP B 1 54 ? -10.719 -28.812 -16.922 1 67.81 54 ASP B C 1
ATOM 1455 O O . ASP B 1 54 ? -9.625 -28.328 -17.219 1 67.81 54 ASP B O 1
ATOM 1459 N N . THR B 1 55 ? -11.727 -28.109 -16.391 1 76.81 55 THR B N 1
ATOM 1460 C CA . THR B 1 55 ? -11.656 -26.656 -16.453 1 76.81 55 THR B CA 1
ATOM 1461 C C . THR B 1 55 ? -10.734 -26.109 -15.359 1 76.81 55 THR B C 1
ATOM 1463 O O . THR B 1 55 ? -9.906 -25.234 -15.617 1 76.81 55 THR B O 1
ATOM 1466 N N . ILE B 1 56 ? -10.727 -26.734 -14.258 1 78.06 56 ILE B N 1
ATOM 1467 C CA . ILE B 1 56 ? -9.891 -26.297 -13.148 1 78.06 56 ILE B CA 1
ATOM 1468 C C . ILE B 1 56 ? -8.422 -26.609 -13.445 1 78.06 56 ILE B C 1
ATOM 1470 O O . ILE B 1 56 ? -7.543 -25.781 -13.18 1 78.06 56 ILE B O 1
ATOM 1474 N N . ASP B 1 57 ? -8.227 -27.75 -13.992 1 83.94 57 ASP B N 1
ATOM 1475 C CA . ASP B 1 57 ? -6.859 -28.141 -14.328 1 83.94 57 ASP B CA 1
ATOM 1476 C C . ASP B 1 57 ? -6.258 -27.188 -15.359 1 83.94 57 ASP B C 1
ATOM 1478 O O . ASP B 1 57 ? -5.07 -26.859 -15.281 1 83.94 57 ASP B O 1
ATOM 1482 N N . LYS B 1 58 ? -7.086 -26.844 -16.234 1 86.81 58 LYS B N 1
ATOM 1483 C CA . LYS B 1 58 ? -6.617 -25.906 -17.25 1 86.81 58 LYS B CA 1
ATOM 1484 C C . LYS B 1 58 ? -6.312 -24.547 -16.656 1 86.81 58 LYS B C 1
ATOM 1486 O O . LYS B 1 58 ? -5.328 -23.891 -17.016 1 86.81 58 LYS B O 1
ATOM 1491 N N . LEU B 1 59 ? -7.086 -24.156 -15.766 1 85.75 59 LEU B N 1
ATOM 1492 C CA . LEU B 1 59 ? -6.863 -22.875 -15.102 1 85.75 59 LEU B CA 1
ATOM 1493 C C . LEU B 1 59 ? -5.598 -22.906 -14.258 1 85.75 59 LEU B C 1
ATOM 1495 O O . LEU B 1 59 ? -4.824 -21.953 -14.242 1 85.75 59 LEU B O 1
ATOM 1499 N N . LYS B 1 60 ? -5.438 -23.969 -13.633 1 90 60 LYS B N 1
ATOM 1500 C CA . LYS B 1 60 ? -4.242 -24.141 -12.812 1 90 60 LYS B CA 1
ATOM 1501 C C . LYS B 1 60 ? -2.982 -24.156 -13.672 1 90 60 LYS B C 1
ATOM 1503 O O . LYS B 1 60 ? -1.962 -23.578 -13.297 1 90 60 LYS B O 1
ATOM 1508 N N . GLU B 1 61 ? -3.072 -24.844 -14.742 1 92.5 61 GLU B N 1
ATOM 1509 C CA . GLU B 1 61 ? -1.928 -24.906 -15.648 1 92.5 61 GLU B CA 1
ATOM 1510 C C . GLU B 1 61 ? -1.58 -23.531 -16.188 1 92.5 61 GLU B C 1
ATOM 1512 O O . GLU B 1 61 ? -0.405 -23.172 -16.297 1 92.5 61 GLU B O 1
ATOM 1517 N N . LYS B 1 62 ? -2.547 -22.812 -16.547 1 92.31 62 LYS B N 1
ATOM 1518 C CA . LYS B 1 62 ? -2.314 -21.453 -17.016 1 92.31 62 LYS B CA 1
ATOM 1519 C C . LYS B 1 62 ? -1.666 -20.609 -15.93 1 92.31 62 LYS B C 1
ATOM 1521 O O . LYS B 1 62 ? -0.708 -19.875 -16.203 1 92.31 62 LYS B O 1
ATOM 1526 N N . ALA B 1 63 ? -2.191 -20.734 -14.758 1 93.88 63 ALA B N 1
ATOM 1527 C CA . ALA B 1 63 ? -1.64 -19.984 -13.633 1 93.88 63 ALA B CA 1
ATOM 1528 C C . ALA B 1 63 ? -0.181 -20.359 -13.391 1 93.88 63 ALA B C 1
ATOM 1530 O O . ALA B 1 63 ? 0.659 -19.484 -13.156 1 93.88 63 ALA B O 1
ATOM 1531 N N . LYS B 1 64 ? 0.078 -21.625 -13.453 1 96.44 64 LYS B N 1
ATOM 1532 C CA . LYS B 1 64 ? 1.442 -22.094 -13.25 1 96.44 64 LYS B CA 1
ATOM 1533 C C . LYS B 1 64 ? 2.385 -21.547 -14.312 1 96.44 64 LYS B C 1
ATOM 1535 O O . LYS B 1 64 ? 3.49 -21.094 -14 1 96.44 64 LYS B O 1
ATOM 1540 N N . ASN B 1 65 ? 1.939 -21.578 -15.516 1 96.44 65 ASN B N 1
ATOM 1541 C CA . ASN B 1 65 ? 2.758 -21.031 -16.594 1 96.44 65 ASN B CA 1
ATOM 1542 C C . ASN B 1 65 ? 3.014 -19.547 -16.422 1 96.44 65 ASN B C 1
ATOM 1544 O O . ASN B 1 65 ? 4.137 -19.078 -16.609 1 96.44 65 ASN B O 1
ATOM 1548 N N . ASP B 1 66 ? 1.989 -18.781 -16.094 1 95.94 66 ASP B N 1
ATOM 1549 C CA . ASP B 1 66 ? 2.113 -17.344 -15.875 1 95.94 66 ASP B CA 1
ATOM 1550 C C . ASP B 1 66 ? 3.08 -17.047 -14.734 1 95.94 66 ASP B C 1
ATOM 1552 O O . ASP B 1 66 ? 3.959 -16.188 -14.859 1 95.94 66 ASP B O 1
ATOM 1556 N N . VAL B 1 67 ? 2.961 -17.766 -13.648 1 98.06 67 VAL B N 1
ATOM 1557 C CA . VAL B 1 67 ? 3.787 -17.547 -12.469 1 98.06 67 VAL B CA 1
ATOM 1558 C C . VAL B 1 67 ? 5.23 -17.938 -12.766 1 98.06 67 VAL B C 1
ATOM 1560 O O . VAL B 1 67 ? 6.168 -17.234 -12.391 1 98.06 67 VAL B O 1
ATOM 1563 N N . ASN B 1 68 ? 5.398 -19.078 -13.445 1 98 68 ASN B N 1
ATOM 1564 C CA . ASN B 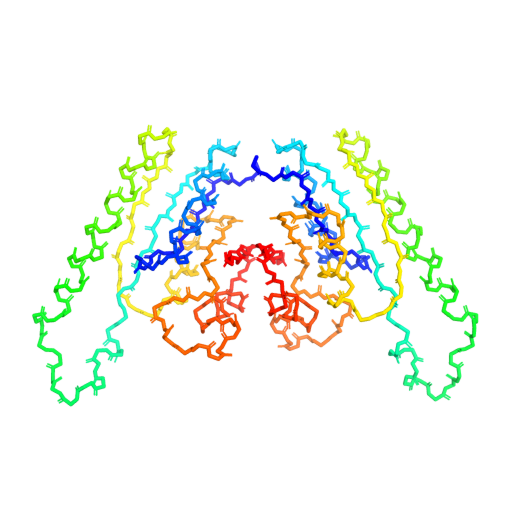1 68 ? 6.746 -19.516 -13.789 1 98 68 ASN B CA 1
ATOM 1565 C C . ASN B 1 68 ? 7.457 -18.5 -14.68 1 98 68 ASN B C 1
ATOM 1567 O O . ASN B 1 68 ? 8.641 -18.219 -14.477 1 98 68 ASN B O 1
ATOM 1571 N N . SER B 1 69 ? 6.77 -18.016 -15.609 1 98.12 69 SER B N 1
ATOM 1572 C CA . SER B 1 69 ? 7.328 -16.984 -16.469 1 98.12 69 SER B CA 1
ATOM 1573 C C . SER B 1 69 ? 7.715 -15.742 -15.664 1 98.12 69 SER B C 1
ATOM 1575 O O . SER B 1 69 ? 8.789 -15.18 -15.867 1 98.12 69 SER B O 1
ATOM 1577 N N . ALA B 1 70 ? 6.871 -15.328 -14.773 1 98.25 70 ALA B N 1
ATOM 1578 C CA . ALA B 1 70 ? 7.121 -14.164 -13.93 1 98.25 70 ALA B CA 1
ATOM 1579 C C . ALA B 1 70 ? 8.336 -14.383 -13.039 1 98.25 70 ALA B C 1
ATOM 1581 O O . ALA B 1 70 ? 9.164 -13.484 -12.859 1 98.25 70 ALA B O 1
ATOM 1582 N N . VAL B 1 71 ? 8.461 -15.57 -12.492 1 98.69 71 VAL B N 1
ATOM 1583 C CA . VAL B 1 71 ? 9.578 -15.922 -11.625 1 98.69 71 VAL B CA 1
ATOM 1584 C C . VAL B 1 71 ? 10.883 -15.883 -12.422 1 98.69 71 VAL B C 1
ATOM 1586 O O . VAL B 1 71 ? 11.883 -15.328 -11.961 1 98.69 71 VAL B O 1
ATOM 1589 N N . GLN B 1 72 ? 10.828 -16.453 -13.578 1 98.5 72 GLN B N 1
ATOM 1590 C CA . GLN B 1 72 ? 12.023 -16.469 -14.414 1 98.5 72 GLN B CA 1
ATOM 1591 C C . GLN B 1 72 ? 12.461 -15.055 -14.781 1 98.5 72 GLN B C 1
ATOM 1593 O O . GLN B 1 72 ? 13.656 -14.742 -14.75 1 98.5 72 GLN B O 1
ATOM 1598 N N . GLN B 1 73 ? 11.523 -14.258 -15.125 1 97.81 73 GLN B N 1
ATOM 1599 C CA . GLN B 1 73 ? 11.828 -12.859 -15.43 1 97.81 73 GLN B CA 1
ATOM 1600 C C . GLN B 1 73 ? 12.484 -12.172 -14.234 1 97.81 73 GLN B C 1
ATOM 1602 O O . GLN B 1 73 ? 13.477 -11.453 -14.398 1 97.81 73 GLN B O 1
ATOM 1607 N N . ALA B 1 74 ? 11.93 -12.398 -13.055 1 98.5 74 ALA B N 1
ATOM 1608 C CA . ALA B 1 74 ? 12.484 -11.805 -11.844 1 98.5 74 ALA B CA 1
ATOM 1609 C C . ALA B 1 74 ? 13.898 -12.297 -11.578 1 98.5 74 ALA B C 1
ATOM 1611 O O . ALA B 1 74 ? 14.797 -11.508 -11.281 1 98.5 74 ALA B O 1
ATOM 1612 N N . LYS B 1 75 ? 14.109 -13.57 -11.75 1 98.38 75 LYS B N 1
ATOM 1613 C CA . LYS B 1 75 ? 15.43 -14.156 -11.531 1 98.38 75 LYS B CA 1
ATOM 1614 C C . LYS B 1 75 ? 16.453 -13.609 -12.531 1 98.38 75 LYS B C 1
ATOM 1616 O O . LYS B 1 75 ? 17.609 -13.367 -12.172 1 98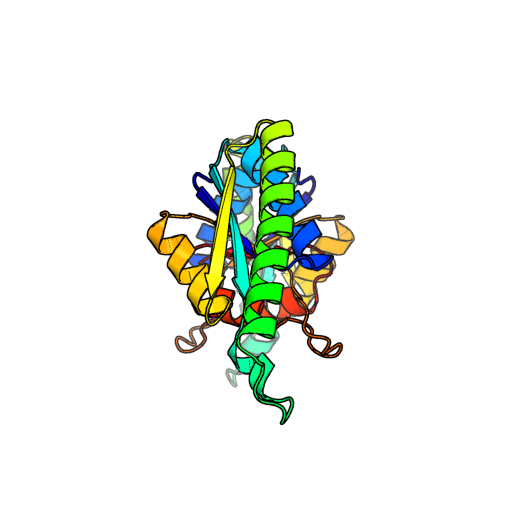.38 75 LYS B O 1
ATOM 1621 N N . ASN B 1 76 ? 15.984 -13.398 -13.727 1 97.94 76 ASN B N 1
ATOM 1622 C CA . ASN B 1 76 ? 16.859 -12.82 -14.75 1 97.94 76 ASN B CA 1
ATOM 1623 C C . ASN B 1 76 ? 17.297 -11.406 -14.383 1 97.94 76 ASN B C 1
ATOM 1625 O O . ASN B 1 76 ? 18.328 -10.93 -14.852 1 97.94 76 ASN B O 1
ATOM 1629 N N . GLU B 1 77 ? 16.5 -10.812 -13.57 1 97.56 77 GLU B N 1
ATOM 1630 C CA . GLU B 1 77 ? 16.812 -9.461 -13.117 1 97.56 77 GLU B CA 1
ATOM 1631 C C . GLU B 1 77 ? 17.609 -9.484 -11.812 1 97.56 77 GLU B C 1
ATOM 1633 O O . GLU B 1 77 ? 17.859 -8.438 -11.211 1 97.56 77 GLU B O 1
ATOM 1638 N N . GLY B 1 78 ? 17.906 -10.672 -11.336 1 97.75 78 GLY B N 1
ATOM 1639 C CA . GLY B 1 78 ? 18.734 -10.82 -10.148 1 97.75 78 GLY B CA 1
ATOM 1640 C C . GLY B 1 78 ? 17.938 -10.867 -8.859 1 97.75 78 GLY B C 1
ATOM 1641 O O . GLY B 1 78 ? 18.484 -10.68 -7.773 1 97.75 78 GLY B O 1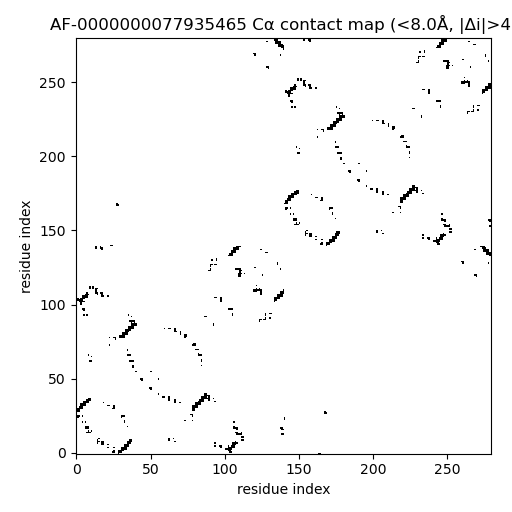
ATOM 1642 N N . ILE B 1 79 ? 16.703 -11.117 -8.984 1 98.31 79 ILE B N 1
ATOM 1643 C CA . ILE B 1 79 ? 15.82 -11.102 -7.82 1 98.31 79 ILE B CA 1
ATOM 1644 C C . ILE B 1 79 ? 15.617 -12.523 -7.309 1 98.31 79 ILE B C 1
ATOM 1646 O O . ILE B 1 79 ? 15.406 -13.453 -8.102 1 98.31 79 ILE B O 1
ATOM 1650 N N . ASN B 1 80 ? 15.75 -12.711 -5.996 1 98.62 80 ASN B N 1
ATOM 1651 C CA . ASN B 1 80 ? 15.359 -13.969 -5.367 1 98.62 80 ASN B CA 1
ATOM 1652 C C . ASN B 1 80 ? 13.844 -14.133 -5.328 1 98.62 80 ASN B C 1
ATOM 1654 O O . ASN B 1 80 ? 13.172 -13.555 -4.473 1 98.62 80 ASN B O 1
ATOM 1658 N N . ALA B 1 81 ? 13.344 -14.938 -6.262 1 98.81 81 ALA B N 1
ATOM 1659 C CA . ALA B 1 81 ? 11.898 -15.023 -6.418 1 98.81 81 ALA B CA 1
ATOM 1660 C C . ALA B 1 81 ? 11.43 -16.484 -6.395 1 98.81 81 ALA B C 1
ATOM 1662 O O . ALA B 1 81 ? 12.133 -17.375 -6.879 1 98.81 81 ALA B O 1
ATOM 1663 N N . GLU B 1 82 ? 10.312 -16.688 -5.887 1 98.81 82 GLU B N 1
ATOM 1664 C CA . GLU B 1 82 ? 9.625 -17.969 -5.863 1 98.81 82 GLU B CA 1
ATOM 1665 C C . GLU B 1 82 ? 8.156 -17.828 -6.242 1 98.81 82 GLU B C 1
ATOM 1667 O O . GLU B 1 82 ? 7.527 -16.812 -5.922 1 98.81 82 GLU B O 1
ATOM 1672 N N . GLY B 1 83 ? 7.684 -18.812 -6.938 1 98.69 83 GLY B N 1
ATOM 1673 C CA . GLY B 1 83 ? 6.281 -18.812 -7.324 1 98.69 83 GLY B CA 1
ATOM 1674 C C . GLY B 1 83 ? 5.43 -19.75 -6.484 1 98.69 83 GLY B C 1
ATOM 1675 O O . GLY B 1 83 ? 5.887 -20.828 -6.086 1 98.69 83 GLY B O 1
ATOM 1676 N N . ILE B 1 84 ? 4.23 -19.344 -6.234 1 98.25 84 ILE B N 1
ATOM 1677 C CA . ILE B 1 84 ? 3.254 -20.172 -5.539 1 98.25 84 ILE B CA 1
ATOM 1678 C C . ILE B 1 84 ? 1.922 -20.141 -6.281 1 98.25 84 ILE B C 1
ATOM 1680 O O . ILE B 1 84 ? 1.397 -19.062 -6.574 1 98.25 84 ILE B O 1
ATOM 1684 N N . VAL B 1 85 ? 1.409 -21.234 -6.672 1 97.31 85 VAL B N 1
ATOM 1685 C CA . VAL B 1 85 ? 0.081 -21.391 -7.258 1 97.31 85 VAL B CA 1
ATOM 1686 C C . VAL B 1 85 ? -0.779 -22.281 -6.379 1 97.31 85 VAL B C 1
ATOM 1688 O O . VAL B 1 85 ? -0.404 -23.422 -6.098 1 97.31 85 VAL B O 1
ATOM 1691 N N . THR B 1 86 ? -1.835 -21.797 -5.98 1 94.19 86 THR B N 1
ATOM 1692 C CA . THR B 1 86 ? -2.691 -22.562 -5.09 1 94.19 86 THR B CA 1
ATOM 1693 C C . THR B 1 86 ? -4.16 -22.219 -5.316 1 94.19 86 THR B C 1
ATOM 1695 O O . THR B 1 86 ? -4.48 -21.359 -6.137 1 94.19 86 THR B O 1
ATOM 1698 N N . GLU B 1 87 ? -5.051 -22.953 -4.668 1 92.62 87 GLU B N 1
ATOM 1699 C CA . GLU B 1 87 ? -6.492 -22.75 -4.773 1 92.62 87 GLU B CA 1
ATOM 1700 C C . GLU B 1 87 ? -7.055 -22.156 -3.486 1 92.62 87 GLU B C 1
ATOM 1702 O O . GLU B 1 87 ? -6.473 -22.312 -2.414 1 92.62 87 GLU B O 1
ATOM 1707 N N . GLY B 1 88 ? -8.227 -21.484 -3.643 1 92.81 88 GLY B N 1
ATOM 1708 C CA . GLY B 1 88 ? -8.891 -20.938 -2.473 1 92.81 88 GLY B CA 1
ATOM 1709 C C . GLY B 1 88 ? -9.383 -19.516 -2.68 1 92.81 88 GLY B C 1
ATOM 1710 O O . GLY B 1 88 ? -9.539 -19.062 -3.818 1 92.81 88 GLY B O 1
ATOM 1711 N N . ASP B 1 89 ? -9.789 -18.906 -1.573 1 92.75 89 ASP B N 1
ATOM 1712 C CA . ASP B 1 89 ? -10.117 -17.484 -1.605 1 92.75 89 ASP B CA 1
ATOM 1713 C C . ASP B 1 89 ? -8.859 -16.625 -1.754 1 92.75 89 ASP B C 1
ATOM 1715 O O . ASP B 1 89 ? -7.934 -16.734 -0.943 1 92.75 89 ASP B O 1
ATOM 1719 N N . PRO B 1 90 ? -8.797 -15.859 -2.717 1 94.25 90 PRO B N 1
ATOM 1720 C CA . PRO B 1 90 ? -7.555 -15.148 -3.033 1 94.25 90 PRO B CA 1
ATOM 1721 C C . PRO B 1 90 ? -7.047 -14.297 -1.872 1 94.25 90 PRO B C 1
ATOM 1723 O O . PRO B 1 90 ? -5.859 -14.352 -1.538 1 94.25 90 PRO B O 1
ATOM 1726 N N . ALA B 1 91 ? -7.875 -13.562 -1.226 1 96.06 91 ALA B N 1
ATOM 1727 C CA . ALA B 1 91 ? -7.438 -12.688 -0.138 1 96.06 91 ALA B CA 1
ATOM 1728 C C . ALA B 1 91 ? -6.918 -13.5 1.044 1 96.06 91 ALA B C 1
ATOM 1730 O O . ALA B 1 91 ? -5.848 -13.211 1.584 1 96.06 91 ALA B O 1
ATOM 1731 N N . SER B 1 92 ? -7.664 -14.555 1.439 1 97.12 92 SER B N 1
ATOM 1732 C CA . SER B 1 92 ? -7.258 -15.43 2.539 1 97.12 92 SER B CA 1
ATOM 1733 C C . SER B 1 92 ? -5.918 -16.094 2.25 1 97.12 92 SER B C 1
ATOM 1735 O O . SER B 1 92 ? -5.035 -16.125 3.107 1 97.12 92 SER B O 1
ATOM 1737 N N . VAL B 1 93 ? -5.797 -16.516 1.043 1 96.94 93 VAL B N 1
ATOM 1738 C CA . VAL B 1 93 ? -4.586 -17.234 0.658 1 96.94 93 VAL B CA 1
ATOM 1739 C C . VAL B 1 93 ? -3.396 -16.281 0.663 1 96.94 93 VAL B C 1
ATOM 1741 O O . VAL B 1 93 ? -2.316 -16.625 1.144 1 96.94 93 VAL B O 1
ATOM 1744 N N . LEU B 1 94 ? -3.555 -15.086 0.138 1 98.06 94 LEU B N 1
ATOM 1745 C CA . LEU B 1 94 ? -2.467 -14.117 0.111 1 98.06 94 LEU B CA 1
ATOM 1746 C C . LEU B 1 94 ? -2.004 -13.781 1.524 1 98.06 94 LEU B C 1
ATOM 1748 O O . LEU B 1 94 ? -0.803 -13.766 1.803 1 98.06 94 LEU B O 1
ATOM 1752 N N . VAL B 1 95 ? -2.947 -13.562 2.42 1 98.56 95 VAL B N 1
ATOM 1753 C CA . VAL B 1 95 ? -2.619 -13.188 3.791 1 98.56 95 VAL B CA 1
ATOM 1754 C C . VAL B 1 95 ? -1.989 -14.375 4.516 1 98.56 95 VAL B C 1
ATOM 1756 O O . VAL B 1 95 ? -0.998 -14.211 5.234 1 98.56 95 VAL B O 1
ATOM 1759 N N . GLU B 1 96 ? -2.521 -15.547 4.316 1 98.62 96 GLU B N 1
ATOM 1760 C CA . GLU B 1 96 ? -1.973 -16.75 4.93 1 98.62 96 GLU B CA 1
ATOM 1761 C C . GLU B 1 96 ? -0.564 -17.047 4.418 1 98.62 96 GLU B C 1
ATOM 1763 O O . GLU B 1 96 ? 0.314 -17.438 5.188 1 98.62 96 GLU B O 1
ATOM 1768 N N . THR B 1 97 ? -0.407 -16.906 3.1 1 98.62 97 THR B N 1
ATOM 1769 C CA . THR B 1 97 ? 0.917 -17.094 2.516 1 98.62 97 THR B CA 1
ATOM 1770 C C . THR B 1 97 ? 1.918 -16.109 3.115 1 98.62 97 THR B C 1
ATOM 1772 O O . THR B 1 97 ? 3.047 -16.484 3.438 1 98.62 97 THR B O 1
ATOM 1775 N N . ALA B 1 98 ? 1.527 -14.852 3.254 1 98.81 98 ALA B N 1
ATOM 1776 C CA . ALA B 1 98 ? 2.396 -13.844 3.85 1 98.81 98 ALA B CA 1
ATOM 1777 C C . ALA B 1 98 ? 2.834 -14.25 5.254 1 98.81 98 ALA B C 1
ATOM 1779 O O . ALA B 1 98 ? 4 -14.094 5.617 1 98.81 98 ALA B O 1
ATOM 1780 N N . GLU B 1 99 ? 1.921 -14.781 6.027 1 98.56 99 GLU B N 1
ATOM 1781 C CA . GLU B 1 99 ? 2.238 -15.242 7.375 1 98.56 99 GLU B CA 1
ATOM 1782 C C . GLU B 1 99 ? 3.219 -16.406 7.344 1 98.56 99 GLU B C 1
ATOM 1784 O O . GLU B 1 99 ? 4.199 -16.422 8.086 1 98.56 99 GLU B O 1
ATOM 1789 N N . LYS B 1 100 ? 2.949 -17.359 6.496 1 98.5 100 LYS B N 1
ATOM 1790 C CA . LYS B 1 100 ? 3.75 -18.578 6.402 1 98.5 100 LYS B CA 1
ATOM 1791 C C . LYS B 1 100 ? 5.195 -18.266 6.031 1 98.5 100 LYS B C 1
ATOM 1793 O O . LYS B 1 100 ? 6.125 -18.906 6.523 1 98.5 100 LYS B O 1
ATOM 1798 N N . VAL B 1 101 ? 5.379 -17.297 5.148 1 98.5 101 VAL B N 1
ATOM 1799 C CA . VAL B 1 101 ? 6.719 -17.016 4.652 1 98.5 101 VAL B CA 1
ATOM 1800 C C . VAL B 1 101 ? 7.316 -15.828 5.406 1 98.5 101 VAL B C 1
ATOM 1802 O O . VAL B 1 101 ? 8.336 -15.273 4.996 1 98.5 101 VAL B O 1
ATOM 1805 N N . ASN B 1 102 ? 6.605 -15.32 6.465 1 98.5 102 ASN B N 1
ATOM 1806 C CA . ASN B 1 102 ? 7.031 -14.195 7.293 1 98.5 102 ASN B CA 1
ATOM 1807 C C . ASN B 1 102 ? 7.254 -12.938 6.461 1 98.5 102 ASN B C 1
ATOM 1809 O O . ASN B 1 102 ? 8.281 -12.273 6.598 1 98.5 102 ASN B O 1
ATOM 1813 N N . ALA B 1 103 ? 6.34 -12.711 5.551 1 98.75 103 ALA B N 1
ATOM 1814 C CA . ALA B 1 103 ? 6.422 -11.516 4.723 1 98.75 103 ALA B CA 1
ATOM 1815 C C . ALA B 1 103 ? 6.238 -10.25 5.562 1 98.75 103 ALA B C 1
ATOM 1817 O O . ALA B 1 103 ? 5.559 -10.273 6.59 1 98.75 103 ALA B O 1
ATOM 1818 N N . ASP B 1 104 ? 6.867 -9.211 5.129 1 98.56 104 ASP B N 1
ATOM 1819 C CA . ASP B 1 104 ? 6.691 -7.93 5.812 1 98.56 104 ASP B CA 1
ATOM 1820 C C . ASP B 1 104 ? 6.078 -6.887 4.879 1 98.56 104 ASP B C 1
ATOM 1822 O O . ASP B 1 104 ? 5.961 -5.715 5.242 1 98.56 104 ASP B O 1
ATOM 1826 N N . LEU B 1 105 ? 5.617 -7.352 3.695 1 98.69 105 LEU B N 1
ATOM 1827 C CA . LEU B 1 105 ? 4.879 -6.527 2.744 1 98.69 105 LEU B CA 1
ATOM 1828 C C . LEU B 1 105 ? 4.031 -7.395 1.82 1 98.69 105 LEU B C 1
ATOM 1830 O O . LEU B 1 105 ? 4.492 -8.43 1.334 1 98.69 105 LEU B O 1
ATOM 1834 N N . ILE B 1 106 ? 2.814 -7.02 1.619 1 98.88 106 ILE B N 1
ATOM 1835 C CA . ILE B 1 106 ? 1.967 -7.586 0.573 1 98.88 106 ILE B CA 1
ATOM 1836 C C . ILE B 1 106 ? 1.696 -6.527 -0.496 1 98.88 106 ILE B C 1
ATOM 1838 O O . ILE B 1 106 ? 1.397 -5.375 -0.177 1 98.88 106 ILE B O 1
ATOM 1842 N N . ILE B 1 107 ? 1.821 -6.895 -1.748 1 98.81 107 ILE B N 1
ATOM 1843 C CA . ILE B 1 107 ? 1.534 -6.004 -2.867 1 98.81 107 ILE B CA 1
ATOM 1844 C C . ILE B 1 107 ? 0.421 -6.602 -3.727 1 98.81 107 ILE B C 1
ATOM 1846 O O . ILE B 1 107 ? 0.478 -7.773 -4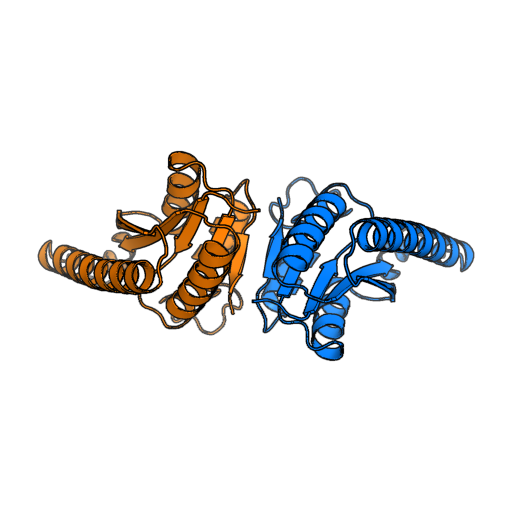.102 1 98.81 107 ILE B O 1
ATOM 1850 N N . THR B 1 108 ? -0.605 -5.836 -4.012 1 97.44 108 THR B N 1
ATOM 1851 C CA . THR B 1 108 ? -1.7 -6.254 -4.879 1 97.44 108 THR B CA 1
ATOM 1852 C C . THR B 1 108 ? -2.059 -5.152 -5.871 1 97.44 108 THR B C 1
ATOM 1854 O O . THR B 1 108 ? -1.767 -3.979 -5.633 1 97.44 108 THR B O 1
ATOM 1857 N N . GLY B 1 109 ? -2.561 -5.57 -6.992 1 94.94 109 GLY B N 1
ATOM 1858 C CA . GLY B 1 109 ? -3.287 -4.602 -7.801 1 94.94 109 GLY B CA 1
ATOM 1859 C C . GLY B 1 109 ? -4.582 -4.145 -7.156 1 94.94 109 GLY B C 1
ATOM 1860 O O . GLY B 1 109 ? -5.082 -4.781 -6.227 1 94.94 109 GLY B O 1
ATOM 1861 N N . ASN B 1 110 ? -5.074 -3.08 -7.652 1 89.19 110 ASN B N 1
ATOM 1862 C CA . ASN B 1 110 ? -6.32 -2.535 -7.129 1 89.19 110 ASN B CA 1
ATOM 1863 C C . ASN B 1 110 ? -7.531 -3.316 -7.637 1 89.19 110 ASN B C 1
ATOM 1865 O O . ASN B 1 110 ? -8.562 -3.373 -6.965 1 89.19 110 ASN B O 1
ATOM 1869 N N . ARG B 1 111 ? -7.293 -3.814 -8.867 1 81 111 ARG B N 1
ATOM 1870 C CA . ARG B 1 111 ? -8.328 -4.625 -9.5 1 81 111 ARG B CA 1
ATOM 1871 C C . ARG B 1 111 ? -7.734 -5.891 -10.109 1 81 111 ARG B C 1
ATOM 1873 O O . ARG B 1 111 ? -6.523 -5.965 -10.344 1 81 111 ARG B O 1
ATOM 1880 N N . GLY B 1 112 ? -8.5 -6.891 -10.102 1 74.44 112 GLY B N 1
ATOM 1881 C CA . GLY B 1 112 ? -8.102 -8.141 -10.719 1 74.44 112 GLY B CA 1
ATOM 1882 C C . GLY B 1 112 ? -8.898 -8.477 -11.961 1 74.44 112 GLY B C 1
ATOM 1883 O O . GLY B 1 112 ? -9.164 -7.602 -12.789 1 74.44 112 GLY B O 1
ATOM 1884 N N . LEU B 1 113 ? -9.156 -9.625 -11.992 1 67.94 113 LEU B N 1
ATOM 1885 C CA . LEU B 1 113 ? -9.828 -10.133 -13.18 1 67.94 113 LEU B CA 1
ATOM 1886 C C . LEU B 1 113 ? -11.32 -9.805 -13.148 1 67.94 113 LEU B C 1
ATOM 1888 O O . LEU B 1 113 ? -12.008 -9.914 -14.164 1 67.94 113 LEU B O 1
ATOM 1892 N N . SER B 1 114 ? -11.672 -9.289 -11.93 1 66.56 114 SER B N 1
ATOM 1893 C CA . SER B 1 114 ? -13.086 -8.93 -11.867 1 66.56 114 SER B CA 1
ATOM 1894 C C . SER B 1 114 ? -13.383 -7.715 -12.742 1 66.56 114 SER B C 1
ATOM 1896 O O . SER B 1 114 ? -12.562 -6.801 -12.852 1 66.56 114 SER B O 1
ATOM 1898 N N . LYS B 1 115 ? -14.352 -7.891 -13.547 1 63.47 115 LYS B N 1
ATOM 1899 C CA . LYS B 1 115 ? -14.719 -6.875 -14.531 1 63.47 115 LYS B CA 1
ATOM 1900 C C . LYS B 1 115 ? -15.641 -5.82 -13.914 1 63.47 115 LYS B C 1
ATOM 1902 O O . LYS B 1 115 ? -16.125 -4.926 -14.609 1 63.47 115 LYS B O 1
ATOM 1907 N N . LEU B 1 116 ? -15.844 -5.992 -12.711 1 66.31 116 LEU B N 1
ATOM 1908 C CA . LEU B 1 116 ? -16.734 -4.965 -12.18 1 66.31 116 LEU B CA 1
ATOM 1909 C C . LEU B 1 116 ? -16.047 -3.6 -12.195 1 66.31 116 LEU B C 1
ATOM 1911 O O . LEU B 1 116 ? -15.328 -3.246 -11.258 1 66.31 116 LEU B O 1
ATOM 1915 N N . LYS B 1 117 ? -16.344 -2.904 -13.18 1 64.19 117 LYS B N 1
ATOM 1916 C CA . LYS B 1 117 ? -15.656 -1.668 -13.539 1 64.19 117 LYS B CA 1
ATOM 1917 C C . LYS B 1 117 ? -15.953 -0.559 -12.531 1 64.19 117 LYS B C 1
ATOM 1919 O O . LYS B 1 117 ? -15.164 0.381 -12.391 1 64.19 117 LYS B O 1
ATOM 1924 N N . ARG B 1 118 ? -17.094 -0.843 -11.789 1 71.81 118 ARG B N 1
ATOM 1925 C CA . ARG B 1 118 ? -17.547 0.265 -10.961 1 71.81 118 ARG B CA 1
ATOM 1926 C C . ARG B 1 118 ? -16.812 0.297 -9.625 1 71.81 118 ARG B C 1
ATOM 1928 O O . ARG B 1 118 ? -16.844 1.306 -8.922 1 71.81 118 ARG B O 1
ATOM 1935 N N . ALA B 1 119 ? -16.281 -0.882 -9.398 1 75.38 119 ALA B N 1
ATOM 1936 C CA . ALA B 1 119 ? -15.594 -0.931 -8.109 1 75.38 119 ALA B CA 1
ATOM 1937 C C . ALA B 1 119 ? -14.289 -0.131 -8.141 1 75.38 119 ALA B C 1
ATOM 1939 O O . ALA B 1 119 ? -13.531 -0.218 -9.109 1 75.38 119 ALA B O 1
ATOM 1940 N N . VAL B 1 120 ? -14.055 0.724 -7.246 1 78.44 120 VAL B N 1
ATOM 1941 C CA . VAL B 1 120 ? -12.82 1.501 -7.152 1 78.44 120 VAL B CA 1
ATOM 1942 C C . VAL B 1 120 ? -11.688 0.615 -6.641 1 78.44 120 VAL B C 1
ATOM 1944 O O . VAL B 1 120 ? -10.555 0.717 -7.109 1 78.44 120 VAL B O 1
ATOM 1947 N N . ILE B 1 121 ? -12.039 -0.21 -5.695 1 85.38 121 ILE B N 1
ATOM 1948 C CA . ILE B 1 121 ? -11.102 -1.223 -5.219 1 85.38 121 ILE B CA 1
ATOM 1949 C C . ILE B 1 121 ? -11.719 -2.609 -5.367 1 85.38 121 ILE B C 1
ATOM 1951 O O . ILE B 1 121 ? -12.914 -2.795 -5.105 1 85.38 121 ILE B O 1
ATOM 1955 N N . GLY B 1 122 ? -10.938 -3.477 -5.84 1 88.25 122 GLY B N 1
ATOM 1956 C CA . GLY B 1 122 ? -11.398 -4.848 -5.98 1 88.25 122 GLY B CA 1
ATOM 1957 C C . GLY B 1 122 ? -11.648 -5.535 -4.652 1 88.25 122 GLY B C 1
ATOM 1958 O O . GLY B 1 122 ? -11.078 -5.145 -3.629 1 88.25 122 GLY B O 1
ATOM 1959 N N . SER B 1 123 ? -12.414 -6.547 -4.727 1 87.81 123 SER B N 1
ATOM 1960 C CA . SER B 1 123 ? -12.797 -7.277 -3.523 1 87.81 123 SER B CA 1
ATOM 1961 C C . SER B 1 123 ? -11.586 -7.918 -2.855 1 87.81 123 SER B C 1
ATOM 1963 O O . SER B 1 123 ? -11.469 -7.906 -1.629 1 87.81 123 SER B O 1
ATOM 1965 N N . VAL B 1 124 ? -10.633 -8.406 -3.654 1 91.62 124 VAL B N 1
ATOM 1966 C CA . VAL B 1 124 ? -9.469 -9.086 -3.096 1 91.62 124 VAL B CA 1
ATOM 1967 C C . VAL B 1 124 ? -8.57 -8.078 -2.379 1 91.62 124 VAL B C 1
ATOM 1969 O O . VAL B 1 124 ? -8.203 -8.281 -1.221 1 91.62 124 VAL B O 1
ATOM 1972 N N . SER B 1 125 ? -8.211 -6.992 -3.08 1 93.81 125 SER B N 1
ATOM 1973 C CA . SER B 1 125 ? -7.355 -5.988 -2.463 1 93.81 125 SER B CA 1
ATOM 1974 C C . SER B 1 125 ? -7.98 -5.43 -1.188 1 93.81 125 SER B C 1
ATOM 1976 O O . SER B 1 125 ? -7.289 -5.234 -0.186 1 93.81 125 SER B O 1
ATOM 1978 N N . PHE B 1 126 ? -9.289 -5.199 -1.204 1 91.06 126 PHE B N 1
ATOM 1979 C CA . PHE B 1 126 ? -9.984 -4.723 -0.016 1 91.06 126 PHE B CA 1
ATOM 1980 C C . PHE B 1 126 ? -9.844 -5.715 1.13 1 91.06 126 PHE B C 1
ATOM 1982 O O . PHE B 1 126 ? -9.477 -5.34 2.244 1 91.06 126 PHE B O 1
ATOM 1989 N N . ASN B 1 127 ? -10.164 -6.918 0.862 1 94.06 127 ASN B N 1
ATOM 1990 C CA . ASN B 1 127 ? -10.133 -7.949 1.894 1 94.06 127 ASN B CA 1
ATOM 1991 C C . ASN B 1 127 ? -8.711 -8.188 2.406 1 94.06 127 ASN B C 1
ATOM 1993 O O . ASN B 1 127 ? -8.516 -8.5 3.582 1 94.06 127 ASN B O 1
ATOM 1997 N N . VAL B 1 128 ? -7.699 -8.055 1.545 1 96.81 128 VAL B N 1
ATOM 1998 C CA . VAL B 1 128 ? -6.312 -8.18 1.977 1 96.81 128 VAL B CA 1
ATOM 1999 C C . VAL B 1 128 ? -5.98 -7.082 2.982 1 96.81 128 VAL B C 1
ATOM 2001 O O . VAL B 1 128 ? -5.395 -7.352 4.035 1 96.81 128 VAL B O 1
ATOM 2004 N N . VAL B 1 129 ? -6.367 -5.848 2.654 1 95.19 129 VAL B N 1
ATOM 2005 C CA . VAL B 1 129 ? -6.109 -4.738 3.564 1 95.19 129 VAL B CA 1
ATOM 2006 C C . VAL B 1 129 ? -6.801 -4.992 4.902 1 95.19 129 VAL B C 1
ATOM 2008 O O . VAL B 1 129 ? -6.223 -4.746 5.965 1 95.19 129 VAL B O 1
ATOM 2011 N N . GLU B 1 130 ? -7.949 -5.516 4.828 1 93.25 130 GLU B N 1
ATOM 2012 C CA . GLU B 1 130 ? -8.742 -5.766 6.027 1 93.25 130 GLU B CA 1
ATOM 2013 C C . GLU B 1 130 ? -8.109 -6.859 6.887 1 93.25 130 GLU B C 1
ATOM 2015 O O . GLU B 1 130 ? -8.039 -6.73 8.109 1 93.25 130 GLU B O 1
ATOM 2020 N N . MET B 1 131 ? -7.602 -7.855 6.301 1 96.19 131 MET B N 1
ATOM 2021 C CA . MET B 1 131 ? -7.195 -9.062 7.008 1 96.19 131 MET B CA 1
ATOM 2022 C C . MET B 1 131 ? -5.723 -8.992 7.402 1 96.19 131 MET B C 1
ATOM 2024 O O . MET B 1 131 ? -5.301 -9.633 8.367 1 96.19 131 MET B O 1
ATOM 2028 N N . SER B 1 132 ? -4.969 -8.305 6.648 1 97.25 132 SER B N 1
ATOM 2029 C CA . SER B 1 132 ? -3.52 -8.336 6.824 1 97.25 132 SER B CA 1
ATOM 2030 C C . SER B 1 132 ? -3.102 -7.633 8.109 1 97.25 132 SER B C 1
ATOM 2032 O O . SER B 1 132 ? -3.656 -6.59 8.469 1 97.25 132 SER B O 1
ATOM 2034 N N . LYS B 1 133 ? -2.094 -8.102 8.695 1 95.62 133 LYS B N 1
ATOM 2035 C CA . LYS B 1 133 ? -1.488 -7.48 9.867 1 95.62 133 LYS B CA 1
ATOM 2036 C C . LYS B 1 133 ? -0.21 -6.734 9.5 1 95.62 133 LYS B C 1
ATOM 2038 O O . LYS B 1 133 ? 0.415 -6.102 10.352 1 95.62 133 LYS B O 1
ATOM 2043 N N . ILE B 1 134 ? 0.201 -6.848 8.289 1 97.5 134 ILE B N 1
ATOM 2044 C CA . ILE B 1 134 ? 1.409 -6.188 7.801 1 97.5 134 ILE B CA 1
ATOM 2045 C C . ILE B 1 134 ? 1.046 -5.18 6.715 1 97.5 134 ILE B C 1
ATOM 2047 O O . ILE B 1 134 ? -0.085 -5.168 6.223 1 97.5 134 ILE B O 1
ATOM 2051 N N . PRO B 1 135 ? 1.952 -4.332 6.301 1 98.38 135 PRO B N 1
ATOM 2052 C CA . PRO B 1 135 ? 1.679 -3.309 5.289 1 98.38 135 PRO B CA 1
ATOM 2053 C C . PRO B 1 135 ? 1.218 -3.9 3.959 1 98.38 135 PRO B C 1
ATOM 2055 O O . PRO B 1 135 ? 1.708 -4.953 3.545 1 98.38 135 PRO B O 1
ATOM 2058 N N . VAL B 1 136 ? 0.304 -3.203 3.336 1 98.44 136 VAL B N 1
ATOM 2059 C CA . VAL B 1 136 ? -0.218 -3.592 2.029 1 98.44 136 VAL B CA 1
ATOM 2060 C C . VAL B 1 136 ? -0.035 -2.445 1.038 1 98.44 136 VAL B C 1
ATOM 2062 O O . VAL B 1 136 ? -0.418 -1.307 1.317 1 98.44 136 VAL B O 1
ATOM 2065 N N . LEU B 1 137 ? 0.601 -2.729 -0.028 1 98.56 137 LEU B N 1
ATOM 2066 C CA . LEU B 1 137 ? 0.773 -1.775 -1.119 1 98.56 137 LEU B CA 1
ATOM 2067 C C . LEU B 1 137 ? -0.215 -2.057 -2.246 1 98.56 137 LEU B C 1
ATOM 2069 O O . LEU B 1 137 ? -0.171 -3.121 -2.865 1 98.56 137 LEU B O 1
ATOM 2073 N N . ILE B 1 138 ? -1.104 -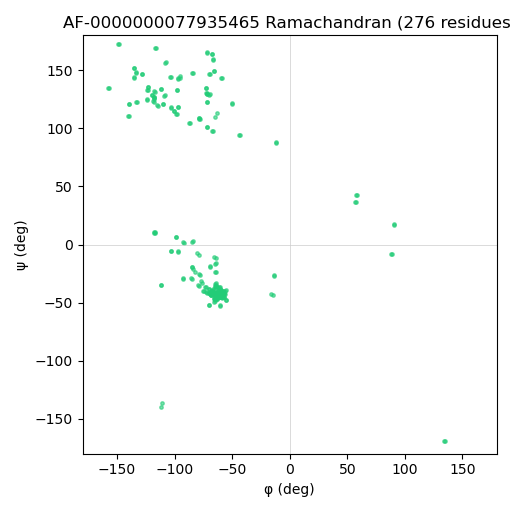1.15 -2.471 1 97.69 138 ILE B N 1
ATOM 2074 C CA . ILE B 1 138 ? -2.092 -1.262 -3.539 1 97.69 138 ILE B CA 1
ATOM 2075 C C . ILE B 1 138 ? -1.617 -0.487 -4.766 1 97.69 138 ILE B C 1
ATOM 2077 O O . ILE B 1 138 ? -1.453 0.734 -4.711 1 97.69 138 ILE B O 1
ATOM 2081 N N . VAL B 1 139 ? -1.441 -1.213 -5.805 1 97.25 139 VAL B N 1
ATOM 2082 C CA . VAL B 1 139 ? -0.959 -0.613 -7.047 1 97.25 139 VAL B CA 1
ATOM 2083 C C . VAL B 1 139 ? -2.143 -0.279 -7.953 1 97.25 139 VAL B C 1
ATOM 2085 O O . VAL B 1 139 ? -3.148 -0.991 -7.957 1 97.25 139 VAL B O 1
ATOM 2088 N N . LYS B 1 140 ? -1.983 0.795 -8.641 1 89.81 140 LYS B N 1
ATOM 2089 C CA . LYS B 1 140 ? -3.078 1.285 -9.469 1 89.81 140 LYS B CA 1
ATOM 2090 C C . LYS B 1 140 ? -2.729 1.185 -10.953 1 89.81 140 LYS B C 1
ATOM 2092 O O . LYS B 1 140 ? -1.551 1.201 -11.32 1 89.81 140 LYS B O 1
#

Sequence (280 aa):
MFRSIVVGYDGSEQAAKALKLGKEISKFSSAKLYIVSVVNVCFAYDSSTVPLNDTIDKLKEKAKNDVNSAVQQAKNEGINAEGIVTEGDPASVLVETAEKVNADLIITGNRGLSKLKRAVIGSVSFNVVEMSKIPVLIVKMFRSIVVGYDGSEQAAKALKLGKEISKFSSAKLYIVSVVNVCFAYDSSTVPLNDTIDKLKEKAKNDVNSAVQQAKNEGINAEGIVTEGDPASVLVETAEKVNADLIITGNRGLSKLKRAVIGSVSFNVVEMSKIPVLIVK

Secondary structure (DSSP, 8-state):
--SEEEEE--SSHHHHHHHHHHHHHHHHHT-EEEEEEEE--SGGGSSSS---HHHHHHHHHHHHHHHHHHHHHHHHTT--EEEEEEES-HHHHHHHHHHHTT-SEEEEES--S---TT-SS-HHHHHHHHH-SS-EEEE-/--SEEEEE--SSHHHHHHHHHHHHHHHHHT-EEEEEEEE--SGGGSSSS---HHHHHHHHHHHHHHHHHHHHHHHHTT--EEEEEEES-HHHHHHHHHHHTT-SEEEEES--S---TT-SS-HHHHHHHHH-SS-EEEE-

Foldseek 3Di:
DWAEEEQEAAPDPLSVQLLVVQLVVCVVVVHEYEYEYEQECVVVVPPVPPCPPVNSVVSQVVVVVSQVVSQVVSVVVVHNYDYYYYYDDLQVVRQVVCVVVVGQEYEYEQDDPDPPVPDRGYPNLVSNVVPHPHYYHYTD/DWAEEEQEAAPDPLSVQLLVVQLVVCVVVVHEYEYEYEQECVVVPPPVPPCPPVNSVVSQVVRVVSQVVSQVVSVVVVHNYDYYYYYDDLLVVRQVVCVVVVGQEYEYEQDDPDPPVPDRGDPNLVSNVVPHPHYYHYTD

Nearest PDB structures (foldseek):
  3hgm-assembly2_D  TM=8.529E-01  e=1.472E-12  Halomonas elongata
  1mjh-assembly1_A  TM=9.198E-01  e=6.240E-10  Methanocaldococcus jannaschii
  1mjh-assembly1_B  TM=8.930E-01  e=6.646E-10  Methanocaldococcus jannaschii
  2dum-assembly1_A  TM=7.724E-01  e=1.369E-08  Pyrococcus horikoshii OT3
  2dum-assembly2_C  TM=7.820E-01  e=3.105E-08  Pyrococcus horikoshii OT3

pLDDT: mean 89.3, std 14.91, range [43.47, 98.94]

Radius of gyration: 20.31 Å; Cα contacts (8 Å, |Δi|>4): 562; chains: 2; bounding box: 44×62×39 Å

Solvent-accessible surface area (backbone atoms only — not comparable to full-atom values): 14326 Å² total; per-residue (Å²): 124,49,58,20,35,33,29,45,37,81,82,34,73,38,15,49,51,20,44,53,51,50,49,53,51,22,58,73,36,69,12,39,35,35,41,33,27,56,49,57,63,67,72,50,47,70,51,85,59,75,61,46,75,65,53,55,53,51,52,47,50,51,48,45,53,54,37,51,53,51,30,49,54,37,42,74,71,72,33,55,53,44,65,44,72,46,73,44,58,54,30,62,48,53,46,51,50,28,59,75,66,60,34,59,34,38,30,26,16,30,45,60,83,67,72,64,77,81,52,66,56,26,70,46,44,50,47,32,58,54,69,39,79,48,29,34,34,36,27,102,125,50,58,21,35,32,28,44,37,80,81,35,73,38,15,50,53,18,45,53,52,50,49,52,50,21,58,75,38,69,12,38,35,36,41,34,28,55,48,54,64,69,72,50,46,71,53,86,60,72,60,47,76,66,53,57,50,50,51,47,50,51,49,45,51,54,35,50,53,53,30,50,54,38,41,75,72,71,34,53,52,44,63,44,72,47,73,45,59,53,30,62,48,53,46,51,50,28,59,74,67,60,35,58,35,38,29,25,17,28,45,60,83,67,73,62,76,82,51,67,57,26,70,48,44,50,46,32,58,53,68,40,78,47,28,33,34,37,27,102

Organism: NCBI:txid1294262